Protein AF-A0A290ZBW9-F1 (afdb_monomer)

Foldseek 3Di:
DDDPPQCADPVRHRPPVFAADLLRHGDDPPDHHDDADDALDDDDPLVLQVVLLVSLQVVNLVNNLRSLVSCLVVDDPVCNLLSQLSSLQSVLLSCLQVVNPVSSLVSLVSSLVSLVVCCVPPPPQFNSVVSNVLSVVSLSNVNYPDDPPPDDDDDDDDDDDDDDDDDDDPPPPPPDDTHRRRGHD

Mean predicted aligned error: 12.67 Å

Solvent-accessible surface area (backbone atoms only — not comparable to full-atom values): 10970 Å² total; per-residue (Å²): 140,80,78,83,75,71,50,49,46,100,86,68,48,72,48,78,77,63,28,19,45,55,66,66,49,78,46,61,89,91,50,89,42,53,84,75,74,79,79,83,64,86,59,57,72,71,54,35,53,52,52,24,42,55,28,39,76,70,66,17,27,37,54,19,15,53,42,28,45,39,44,27,76,71,42,57,80,94,46,28,48,43,31,47,11,54,20,28,37,27,42,10,43,33,28,11,48,69,65,36,50,72,62,10,51,57,30,24,58,50,10,34,65,42,28,53,87,35,51,92,68,40,70,92,62,38,27,44,61,62,42,36,53,45,49,73,69,45,31,40,67,74,54,22,94,79,67,82,76,91,78,84,85,88,82,89,83,92,84,86,84,90,84,91,83,90,75,92,70,82,77,76,75,75,88,72,92,66,47,85,79,55,64,52,123

Structure (mmCIF, N/CA/C/O backbone):
data_AF-A0A290ZBW9-F1
#
_entry.id   AF-A0A290ZBW9-F1
#
loop_
_atom_site.group_PDB
_atom_site.id
_atom_site.type_symbol
_atom_site.label_atom_id
_atom_site.label_alt_id
_atom_site.label_comp_id
_atom_site.label_asym_id
_atom_site.label_entity_id
_atom_site.label_seq_id
_atom_site.pdbx_PDB_ins_code
_atom_site.Cartn_x
_atom_site.Cartn_y
_atom_site.Cartn_z
_atom_site.occupancy
_atom_site.B_iso_or_equiv
_atom_site.auth_seq_id
_atom_site.auth_comp_id
_atom_site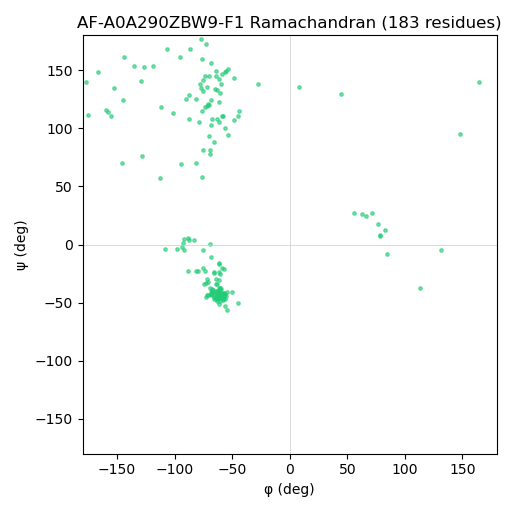.auth_asym_id
_atom_site.auth_atom_id
_atom_site.pdbx_PDB_model_num
ATOM 1 N N . MET A 1 1 ? -9.562 21.564 33.285 1.00 47.06 1 MET A N 1
ATOM 2 C CA . MET A 1 1 ? -8.444 21.563 32.326 1.00 47.06 1 MET A CA 1
ATOM 3 C C . MET A 1 1 ? -7.261 21.015 33.093 1.00 47.06 1 MET A C 1
ATOM 5 O O . MET A 1 1 ? -6.733 21.747 33.907 1.00 47.06 1 MET A O 1
ATOM 9 N N . GLU A 1 2 ? -6.918 19.739 32.927 1.00 37.41 2 GLU A N 1
ATOM 10 C CA . GLU A 1 2 ? -5.626 19.225 33.392 1.00 37.41 2 GLU A CA 1
ATOM 11 C C . GLU A 1 2 ? -5.221 18.028 32.538 1.00 37.41 2 GLU A C 1
ATOM 13 O O . GLU A 1 2 ? -6.060 17.243 32.097 1.00 37.41 2 GLU A O 1
ATOM 18 N N . ALA A 1 3 ? -3.957 18.054 32.139 1.00 39.44 3 ALA A N 1
ATOM 19 C CA . ALA A 1 3 ? -3.473 17.519 30.886 1.00 39.44 3 ALA A CA 1
ATOM 20 C C . ALA A 1 3 ? -3.475 15.988 30.863 1.00 39.44 3 ALA A C 1
ATOM 22 O O . ALA A 1 3 ? -2.990 15.344 31.786 1.00 39.44 3 ALA A O 1
ATOM 23 N N . SER A 1 4 ? -3.958 15.430 29.748 1.00 45.75 4 SER A N 1
ATOM 24 C CA . SER A 1 4 ? -3.587 14.096 29.278 1.00 45.75 4 SER A CA 1
ATOM 25 C C . SER A 1 4 ? -2.066 14.053 29.199 1.00 45.75 4 SER A C 1
ATOM 27 O O . SER A 1 4 ? -1.485 14.495 28.202 1.00 45.75 4 SER A O 1
ATOM 29 N N . ASP A 1 5 ? -1.437 13.577 30.269 1.00 41.94 5 ASP A N 1
ATOM 30 C CA . ASP A 1 5 ? -0.013 13.322 30.306 1.00 41.94 5 ASP A CA 1
ATOM 31 C C . ASP A 1 5 ? 0.268 12.308 29.203 1.00 41.94 5 ASP A C 1
ATOM 33 O O . ASP A 1 5 ? -0.282 11.205 29.162 1.00 41.94 5 ASP A O 1
ATOM 37 N N . ARG A 1 6 ? 0.957 12.790 28.173 1.00 52.06 6 ARG A N 1
ATOM 38 C CA . ARG A 1 6 ? 1.202 12.033 26.955 1.00 52.06 6 ARG A CA 1
ATOM 39 C C . ARG A 1 6 ? 2.117 10.903 27.379 1.00 52.06 6 ARG A C 1
ATOM 41 O O . ARG A 1 6 ? 3.272 11.177 27.673 1.00 52.06 6 ARG A O 1
ATOM 48 N N . ASP A 1 7 ? 1.571 9.692 27.423 1.00 52.50 7 ASP A N 1
ATOM 49 C CA . ASP A 1 7 ? 2.301 8.458 27.691 1.00 52.50 7 ASP A CA 1
ATOM 50 C C . ASP A 1 7 ? 3.586 8.486 26.860 1.00 52.50 7 ASP A C 1
ATOM 52 O O . ASP A 1 7 ? 3.542 8.559 25.630 1.00 52.50 7 ASP A O 1
ATOM 56 N N . ARG A 1 8 ? 4.723 8.618 27.537 1.00 54.75 8 ARG A N 1
ATOM 57 C CA . ARG A 1 8 ? 6.039 8.853 26.947 1.00 54.75 8 ARG A CA 1
ATOM 58 C C . ARG A 1 8 ? 7.005 7.831 27.526 1.00 54.75 8 ARG A C 1
ATOM 60 O O . ARG A 1 8 ? 6.919 7.491 28.703 1.00 54.75 8 ARG A O 1
ATOM 67 N N . ASP A 1 9 ? 7.898 7.307 26.699 1.00 55.09 9 ASP A N 1
ATOM 68 C CA . ASP A 1 9 ? 8.992 6.462 27.167 1.00 55.09 9 ASP A CA 1
ATOM 69 C C . ASP A 1 9 ? 10.063 7.307 27.898 1.00 55.09 9 ASP A C 1
ATOM 71 O O . ASP A 1 9 ? 9.974 8.541 27.911 1.00 55.09 9 ASP A O 1
ATOM 75 N N . PRO A 1 10 ? 11.068 6.674 28.536 1.00 44.09 10 PRO A N 1
ATOM 76 C CA . PRO A 1 10 ? 12.151 7.388 29.219 1.00 44.09 10 PRO A CA 1
ATOM 77 C C . PRO A 1 10 ? 12.924 8.352 28.305 1.00 44.09 10 PRO A C 1
ATOM 79 O O . PRO A 1 10 ? 13.534 9.297 28.795 1.00 44.09 10 PRO A O 1
ATOM 82 N N . ASP A 1 11 ? 12.851 8.140 26.988 1.00 52.94 11 ASP A N 1
ATOM 83 C CA . ASP A 1 11 ? 13.466 8.962 25.946 1.00 52.94 11 ASP A CA 1
ATOM 84 C C . ASP A 1 11 ? 12.531 10.079 25.424 1.00 52.94 11 ASP A C 1
ATOM 86 O O . ASP A 1 11 ? 12.873 10.808 24.489 1.00 52.94 11 ASP A O 1
ATOM 90 N N . GLY A 1 12 ? 11.340 10.248 26.014 1.00 43.25 12 GLY A N 1
ATOM 91 C CA . GLY A 1 12 ? 10.381 11.309 25.690 1.00 43.25 12 GLY A CA 1
ATOM 92 C C . GLY A 1 12 ? 9.550 11.080 24.421 1.00 43.25 12 GLY A C 1
ATOM 93 O O . GLY A 1 12 ? 8.802 11.974 24.004 1.00 43.25 12 GLY A O 1
ATOM 94 N N . ARG A 1 13 ? 9.635 9.899 23.806 1.00 45.53 13 ARG A N 1
ATOM 95 C CA . ARG A 1 13 ? 8.819 9.478 22.662 1.00 45.53 13 ARG A CA 1
ATOM 96 C C . ARG A 1 13 ? 7.438 9.091 23.149 1.00 45.53 13 ARG A C 1
ATOM 98 O O . ARG A 1 13 ? 7.307 8.359 24.120 1.00 45.53 13 ARG A O 1
ATOM 105 N N . ALA A 1 14 ? 6.396 9.551 22.460 1.00 47.62 14 ALA A N 1
ATOM 106 C CA . ALA A 1 14 ? 5.033 9.149 22.779 1.00 47.62 14 ALA A CA 1
ATOM 107 C C . ALA A 1 14 ? 4.905 7.618 22.675 1.00 47.62 14 ALA A C 1
ATOM 109 O O . ALA A 1 14 ? 4.949 7.061 21.577 1.00 47.62 14 ALA A O 1
ATOM 110 N N . ARG A 1 15 ? 4.729 6.940 23.810 1.00 52.03 15 ARG A N 1
ATOM 111 C CA . ARG A 1 15 ? 4.278 5.557 23.858 1.00 52.03 15 ARG A CA 1
ATOM 112 C C . ARG A 1 15 ? 2.846 5.564 23.383 1.00 52.03 15 ARG A C 1
ATOM 114 O O . ARG A 1 15 ? 1.914 5.954 24.077 1.00 52.03 15 ARG A O 1
ATOM 121 N N . ASN A 1 16 ? 2.665 5.154 22.143 1.00 53.94 16 ASN A N 1
ATOM 122 C CA . ASN A 1 16 ? 1.348 4.968 21.576 1.00 53.94 16 ASN A CA 1
ATOM 123 C C . ASN A 1 16 ? 0.748 3.654 22.114 1.00 53.94 16 ASN A C 1
ATOM 125 O O . ASN A 1 16 ? 0.449 2.751 21.342 1.00 53.94 16 ASN A O 1
ATOM 129 N N . ALA A 1 17 ? 0.629 3.525 23.443 1.00 60.00 17 ALA A N 1
ATOM 130 C CA . ALA A 1 17 ? 0.171 2.316 24.133 1.00 60.00 17 ALA A CA 1
ATOM 131 C C . ALA A 1 17 ? -1.349 2.111 24.033 1.00 60.00 17 ALA A C 1
ATOM 133 O O . ALA A 1 17 ? -1.885 1.105 24.497 1.00 60.00 17 ALA A O 1
ATOM 134 N N . ARG A 1 18 ? -2.069 3.071 23.438 1.00 70.44 18 ARG A N 1
ATOM 135 C CA . ARG A 1 18 ? -3.510 2.958 23.235 1.00 70.44 18 ARG A CA 1
ATOM 136 C C . ARG A 1 18 ? -3.788 1.860 22.193 1.00 70.44 18 ARG A C 1
ATOM 138 O O . ARG A 1 18 ? -3.281 1.985 21.074 1.00 70.44 18 ARG A O 1
ATOM 145 N N . PRO A 1 19 ? -4.605 0.839 22.517 1.00 80.00 19 PRO A N 1
ATOM 146 C CA . PRO A 1 19 ? -4.935 -0.239 21.589 1.00 80.00 19 PRO A CA 1
ATOM 147 C C . PRO A 1 19 ? -5.531 0.320 20.294 1.00 80.00 19 PRO A C 1
ATOM 149 O O . PRO A 1 19 ? -6.190 1.363 20.316 1.00 80.00 19 PRO A O 1
ATOM 152 N N . ARG A 1 20 ? -5.306 -0.349 19.160 1.00 84.81 20 ARG A N 1
ATOM 153 C CA . ARG A 1 20 ? -5.810 0.075 17.844 1.00 84.81 20 ARG A CA 1
ATOM 154 C C . ARG A 1 20 ? -6.573 -1.043 17.157 1.00 84.81 20 ARG A C 1
ATOM 156 O O . ARG A 1 20 ? -6.311 -2.210 17.414 1.00 84.81 20 ARG A O 1
ATOM 163 N N . ASP A 1 21 ? -7.515 -0.693 16.291 1.00 83.44 21 ASP A N 1
ATOM 164 C CA . ASP A 1 21 ? -8.172 -1.676 15.425 1.00 83.44 21 ASP A CA 1
ATOM 165 C C . ASP A 1 21 ? -7.277 -2.086 14.237 1.00 83.44 21 ASP A C 1
ATOM 167 O O . ASP A 1 21 ? -6.187 -1.546 14.041 1.00 83.44 21 ASP A O 1
ATOM 171 N N . GLY A 1 22 ? -7.745 -3.025 13.406 1.00 78.56 22 GLY A N 1
ATOM 172 C CA . GLY A 1 22 ? -7.015 -3.491 12.215 1.00 78.56 22 GLY A CA 1
ATOM 173 C C . GLY A 1 22 ? -6.745 -2.405 11.164 1.00 78.56 22 GLY A C 1
ATOM 174 O O . GLY A 1 22 ? -5.857 -2.564 10.323 1.00 78.56 22 GLY A O 1
ATOM 175 N N . LEU A 1 23 ? -7.467 -1.283 11.244 1.00 82.19 23 LEU A N 1
ATOM 176 C CA . LEU A 1 23 ? -7.258 -0.106 10.412 1.00 82.19 23 LEU A CA 1
ATOM 177 C C . LEU A 1 23 ? -6.336 0.909 11.071 1.00 82.19 23 LEU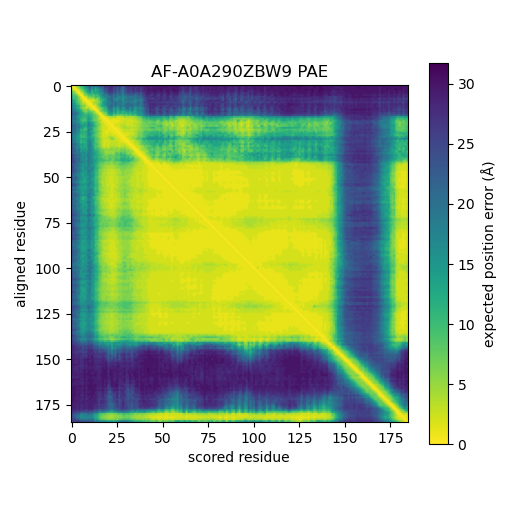 A C 1
ATOM 179 O O . LEU A 1 23 ? -6.096 1.928 10.445 1.00 82.19 23 LEU A O 1
ATOM 183 N N . GLY A 1 24 ? -5.847 0.701 12.295 1.00 79.31 24 GLY A N 1
ATOM 184 C CA . GLY A 1 24 ? -4.973 1.619 13.022 1.00 79.31 24 GLY A CA 1
ATOM 185 C C . GLY A 1 24 ? -5.697 2.759 13.754 1.00 79.31 24 GLY A C 1
ATOM 186 O O . GLY A 1 24 ? -5.036 3.708 14.185 1.00 79.31 24 GLY A O 1
ATOM 187 N N . ARG A 1 25 ? -7.029 2.727 13.903 1.00 83.06 25 ARG A N 1
ATOM 188 C CA . ARG A 1 25 ? -7.780 3.725 14.691 1.00 83.06 25 ARG A CA 1
ATOM 189 C C . ARG A 1 25 ? -7.639 3.432 16.191 1.00 83.06 25 ARG A C 1
ATOM 191 O O . ARG A 1 25 ? -7.720 2.267 16.568 1.00 83.06 25 ARG A O 1
ATOM 198 N N . PRO A 1 26 ? -7.450 4.444 17.060 1.00 81.62 26 PRO A N 1
ATOM 199 C CA . PRO A 1 26 ? -7.379 4.222 18.503 1.00 81.62 26 PRO A CA 1
ATOM 200 C C . PRO A 1 26 ? -8.695 3.671 19.070 1.00 81.62 26 PRO A C 1
ATOM 202 O O . PRO A 1 26 ? -9.760 4.232 18.819 1.00 81.62 26 PRO A O 1
ATOM 205 N N . LEU A 1 27 ? -8.610 2.633 19.894 1.00 78.50 27 LEU A N 1
ATOM 206 C CA . LEU A 1 27 ? -9.719 2.023 20.627 1.00 78.50 27 LEU A CA 1
ATOM 207 C C . LEU A 1 27 ? -9.826 2.583 22.054 1.00 78.50 27 LEU A C 1
ATOM 209 O O . LEU A 1 27 ? -8.875 3.191 22.550 1.00 78.50 27 LEU A O 1
ATOM 213 N N . PRO A 1 28 ? -10.966 2.436 22.748 1.00 81.94 28 PRO A N 1
ATOM 214 C CA . PRO A 1 28 ? -11.060 2.741 24.177 1.00 81.94 28 PRO A CA 1
ATOM 215 C C . PRO A 1 28 ? -9.996 2.001 25.005 1.00 81.94 28 PRO A C 1
ATOM 217 O O . PRO A 1 28 ? -9.558 0.911 24.640 1.00 81.94 28 PRO A O 1
ATOM 220 N N . TYR A 1 29 ? -9.579 2.587 26.129 1.00 72.81 29 TYR A N 1
ATOM 221 C CA . TYR A 1 29 ? -8.692 1.900 27.071 1.00 72.81 29 TYR A CA 1
ATOM 222 C C . TYR A 1 29 ? -9.358 0.614 27.587 1.00 72.81 29 TYR A C 1
ATOM 224 O O . TYR A 1 29 ? -10.558 0.606 27.851 1.00 72.81 29 TYR A O 1
ATOM 232 N N . GLY A 1 30 ? -8.589 -0.472 27.695 1.00 74.25 30 GLY A N 1
ATOM 233 C CA . GLY A 1 30 ? -9.094 -1.795 28.085 1.00 74.25 30 GLY A CA 1
ATOM 234 C C . GLY A 1 30 ? -9.688 -2.631 26.943 1.00 74.25 30 GLY A C 1
ATOM 235 O O . GLY A 1 30 ? -9.947 -3.814 27.144 1.00 74.25 30 GLY A O 1
ATOM 236 N N . ALA A 1 31 ? -9.865 -2.067 25.743 1.00 80.44 31 ALA A N 1
ATOM 237 C CA . ALA A 1 31 ? -10.204 -2.854 24.560 1.00 80.44 31 ALA A CA 1
ATOM 238 C C . ALA A 1 31 ? -8.988 -3.658 24.068 1.00 80.44 31 ALA A C 1
ATOM 240 O O . ALA A 1 31 ? -7.855 -3.175 24.111 1.00 80.44 31 ALA A O 1
ATOM 241 N N . VAL A 1 32 ? -9.225 -4.863 23.548 1.00 78.19 32 VAL A N 1
ATOM 242 C CA . VAL A 1 32 ? -8.181 -5.650 22.879 1.00 78.19 32 VAL A CA 1
ATOM 243 C C . VAL A 1 32 ? -7.956 -5.063 21.487 1.00 78.19 32 VAL A C 1
ATOM 245 O O . VAL A 1 32 ? -8.860 -5.056 20.654 1.00 78.19 32 VAL A O 1
ATOM 248 N N . GLY A 1 33 ? -6.763 -4.520 21.258 1.00 79.38 33 GLY A N 1
ATOM 249 C CA . GLY A 1 33 ? -6.338 -4.045 19.945 1.00 79.38 33 GLY A CA 1
ATOM 250 C C . GLY A 1 33 ? -5.718 -5.151 19.101 1.00 79.38 33 GLY A C 1
ATOM 251 O O . GLY A 1 33 ? -5.388 -6.226 19.596 1.00 79.38 33 GLY A O 1
ATOM 252 N N . VAL A 1 34 ? -5.529 -4.863 17.819 1.00 79.69 34 VAL A N 1
ATOM 253 C CA . VAL A 1 34 ? -4.677 -5.664 16.944 1.00 79.69 34 VAL A CA 1
ATOM 254 C C . VAL A 1 34 ? -3.222 -5.343 17.278 1.00 79.69 34 VAL A C 1
ATOM 256 O O . VAL A 1 34 ? -2.857 -4.171 17.411 1.00 79.69 34 VAL A O 1
ATOM 259 N N . GLU A 1 35 ? -2.408 -6.385 17.448 1.00 75.94 35 GLU A N 1
ATOM 260 C CA . GLU A 1 35 ? -0.969 -6.236 17.654 1.00 75.94 35 GLU A CA 1
ATOM 261 C C . GLU A 1 35 ? -0.343 -5.535 16.445 1.00 75.94 35 GLU A C 1
ATOM 263 O O . GLU A 1 35 ? -0.605 -5.904 15.297 1.00 75.94 35 GLU A O 1
ATOM 268 N N . ARG A 1 36 ? 0.459 -4.497 16.707 1.00 71.81 36 ARG A N 1
ATOM 269 C CA . ARG A 1 36 ? 1.181 -3.789 15.648 1.00 71.81 36 ARG A CA 1
ATOM 270 C C . ARG A 1 36 ? 2.182 -4.732 14.997 1.00 71.81 36 ARG A C 1
ATOM 272 O O . ARG A 1 36 ? 2.817 -5.529 15.682 1.00 71.81 36 ARG A O 1
ATOM 279 N N . GLN A 1 37 ? 2.375 -4.579 13.691 1.00 74.75 37 GLN A N 1
ATOM 280 C CA . GLN A 1 37 ? 3.491 -5.245 13.034 1.00 74.75 37 GLN A CA 1
ATOM 281 C C . GLN A 1 37 ? 4.812 -4.735 13.632 1.00 74.75 37 GLN A C 1
ATOM 283 O O . GLN A 1 37 ? 4.913 -3.547 13.961 1.00 74.75 37 GLN A O 1
ATOM 288 N N . PRO A 1 38 ? 5.823 -5.604 13.796 1.00 72.75 38 PRO A N 1
ATOM 289 C CA . PRO A 1 38 ? 7.145 -5.164 14.205 1.00 72.75 38 PRO A CA 1
ATOM 290 C C . PRO A 1 38 ? 7.707 -4.209 13.144 1.00 72.75 38 PRO A C 1
ATOM 292 O O . PRO A 1 38 ? 7.808 -4.561 11.968 1.00 72.75 38 PRO A O 1
ATOM 295 N N . GLU A 1 39 ? 8.046 -2.993 13.572 1.00 70.06 39 GLU A N 1
ATOM 296 C CA . GLU A 1 39 ? 8.588 -1.935 12.714 1.00 70.06 39 GLU A CA 1
ATOM 297 C C . GLU A 1 39 ? 10.057 -2.212 12.364 1.00 70.06 39 GLU A C 1
ATOM 299 O O . GLU A 1 39 ? 10.834 -2.652 13.215 1.00 70.06 39 GLU A O 1
ATOM 304 N N . GLY A 1 40 ? 10.464 -1.910 11.128 1.00 73.62 40 GLY A N 1
ATOM 305 C CA . GLY A 1 40 ? 11.863 -1.992 10.700 1.00 73.62 40 GLY A CA 1
ATOM 306 C C . GLY A 1 40 ? 12.360 -3.414 10.437 1.00 73.62 40 GLY A C 1
ATOM 307 O O . GLY A 1 40 ? 13.570 -3.645 10.386 1.00 73.62 40 GLY A O 1
ATOM 308 N N . VAL A 1 41 ? 11.450 -4.375 10.264 1.00 79.62 41 VAL A N 1
ATOM 309 C CA . VAL A 1 41 ? 11.814 -5.746 9.895 1.00 79.62 41 VAL A CA 1
ATOM 310 C C . VAL A 1 41 ? 12.100 -5.799 8.400 1.00 79.62 41 VAL A C 1
ATOM 312 O O . VAL A 1 41 ? 11.190 -5.782 7.569 1.00 79.62 41 VAL A O 1
ATOM 315 N N . VAL A 1 42 ? 13.385 -5.899 8.067 1.00 82.69 42 VAL A N 1
ATOM 316 C CA . VAL A 1 42 ? 13.843 -6.091 6.690 1.00 82.69 42 VAL A CA 1
ATOM 317 C C . VAL A 1 42 ? 13.479 -7.503 6.237 1.00 82.69 42 VAL A C 1
ATOM 319 O O . VAL A 1 42 ? 13.925 -8.488 6.823 1.00 82.69 42 VAL A O 1
ATOM 322 N N . ARG A 1 43 ? 12.670 -7.587 5.180 1.00 91.62 43 ARG A N 1
ATOM 323 C CA . ARG A 1 43 ? 12.241 -8.832 4.533 1.00 91.62 43 ARG A CA 1
ATOM 324 C C . ARG A 1 43 ? 12.710 -8.852 3.085 1.00 91.62 43 ARG A C 1
ATOM 326 O O . ARG A 1 43 ? 12.884 -7.802 2.466 1.00 91.62 43 ARG A O 1
ATOM 333 N N . ALA A 1 44 ? 12.887 -10.047 2.530 1.00 95.25 44 ALA A N 1
ATOM 334 C CA . ALA A 1 44 ? 13.117 -10.188 1.095 1.00 95.25 44 ALA A CA 1
ATOM 335 C C . ALA A 1 44 ? 11.879 -9.713 0.299 1.00 95.25 44 ALA A C 1
ATOM 337 O O . ALA A 1 44 ? 10.759 -9.897 0.781 1.00 95.25 44 ALA A O 1
ATOM 338 N N . PRO A 1 45 ? 12.036 -9.175 -0.928 1.00 95.62 45 PRO A N 1
ATOM 339 C CA . PRO A 1 45 ? 10.927 -8.711 -1.770 1.00 95.62 45 PRO A CA 1
ATOM 340 C C . PRO A 1 45 ? 9.717 -9.653 -1.845 1.00 95.62 45 PRO A C 1
ATOM 342 O O . PRO A 1 45 ? 8.584 -9.245 -1.586 1.00 95.62 45 PRO A O 1
ATOM 345 N N . ASP A 1 46 ? 9.951 -10.935 -2.134 1.00 95.81 46 ASP A N 1
ATOM 346 C CA . ASP A 1 46 ? 8.897 -11.952 -2.194 1.00 95.81 46 AS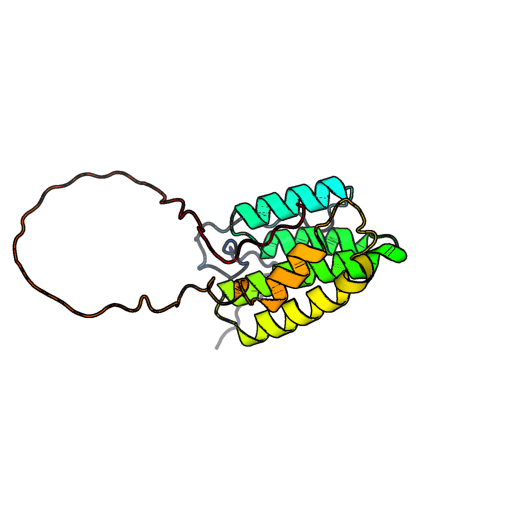P A CA 1
ATOM 347 C C . ASP A 1 46 ? 8.169 -12.154 -0.865 1.00 95.81 46 ASP A C 1
ATOM 349 O O . ASP A 1 46 ? 6.966 -12.404 -0.838 1.00 95.81 46 ASP A O 1
ATOM 353 N N . GLU A 1 47 ? 8.892 -12.077 0.248 1.00 96.62 47 GLU A N 1
ATOM 354 C CA . GLU A 1 47 ? 8.313 -12.224 1.577 1.00 96.62 47 GLU A CA 1
ATOM 355 C C . GLU A 1 47 ? 7.477 -10.999 1.950 1.00 96.62 47 GLU A C 1
ATOM 357 O O . GLU A 1 47 ? 6.349 -11.162 2.411 1.00 96.62 47 GLU A O 1
ATOM 362 N N . SER A 1 48 ? 7.974 -9.792 1.664 1.00 96.69 48 SER A N 1
ATOM 363 C CA . SER A 1 48 ? 7.236 -8.540 1.856 1.00 96.69 48 SER A CA 1
ATOM 364 C C . SER A 1 48 ? 5.911 -8.543 1.095 1.00 96.69 48 SER A C 1
ATOM 366 O O . SER A 1 48 ? 4.875 -8.206 1.664 1.00 96.69 48 SER A O 1
ATOM 368 N N . LEU A 1 49 ? 5.916 -8.968 -0.174 1.00 97.88 49 LEU A N 1
ATOM 369 C CA . LEU A 1 49 ? 4.703 -9.035 -0.996 1.00 97.88 49 LEU A CA 1
ATOM 370 C C . LEU A 1 49 ? 3.724 -10.100 -0.496 1.00 97.88 49 LEU A C 1
ATOM 372 O O . LEU A 1 49 ? 2.525 -9.831 -0.422 1.00 97.88 49 LEU A O 1
ATOM 376 N N . ARG A 1 50 ? 4.212 -11.289 -0.113 1.00 97.12 50 ARG A N 1
ATOM 377 C CA . ARG A 1 50 ? 3.361 -12.345 0.462 1.00 97.12 50 ARG A CA 1
ATOM 378 C C . ARG A 1 50 ? 2.716 -11.908 1.773 1.00 97.12 50 ARG A C 1
ATOM 380 O O . ARG A 1 50 ? 1.515 -12.103 1.947 1.00 97.12 50 ARG A O 1
ATOM 387 N N . GLU A 1 51 ? 3.487 -11.309 2.675 1.00 96.38 51 GLU A N 1
ATOM 388 C CA . GLU A 1 51 ? 2.971 -10.859 3.968 1.00 96.38 51 GLU A CA 1
ATOM 389 C C . GLU A 1 51 ? 1.992 -9.693 3.805 1.00 96.38 51 GLU A C 1
ATOM 391 O O . GLU A 1 51 ? 0.907 -9.710 4.388 1.00 96.38 51 GLU A O 1
ATOM 396 N N . ALA A 1 52 ? 2.311 -8.717 2.949 1.00 96.38 52 ALA A N 1
ATOM 397 C CA . ALA A 1 52 ? 1.388 -7.634 2.631 1.00 96.38 52 ALA A CA 1
ATOM 398 C C . ALA A 1 52 ? 0.075 -8.168 2.031 1.00 96.38 52 ALA A C 1
ATOM 400 O O . ALA A 1 52 ? -0.997 -7.733 2.448 1.00 96.38 52 ALA A O 1
ATOM 401 N N . GLN A 1 53 ? 0.130 -9.149 1.119 1.00 97.75 53 GLN A N 1
ATOM 402 C CA . GLN A 1 53 ? -1.076 -9.764 0.555 1.00 97.75 53 GLN A CA 1
ATOM 403 C C . GLN A 1 53 ? -1.905 -10.489 1.619 1.00 97.75 53 GLN A C 1
ATOM 405 O O . GLN A 1 53 ? -3.117 -10.291 1.673 1.00 97.75 53 GLN A O 1
ATOM 410 N N . ARG A 1 54 ? -1.269 -11.271 2.502 1.00 95.81 54 ARG A N 1
ATOM 411 C CA . ARG A 1 54 ? -1.958 -11.946 3.614 1.00 95.81 54 ARG A CA 1
ATOM 412 C C . ARG A 1 54 ? 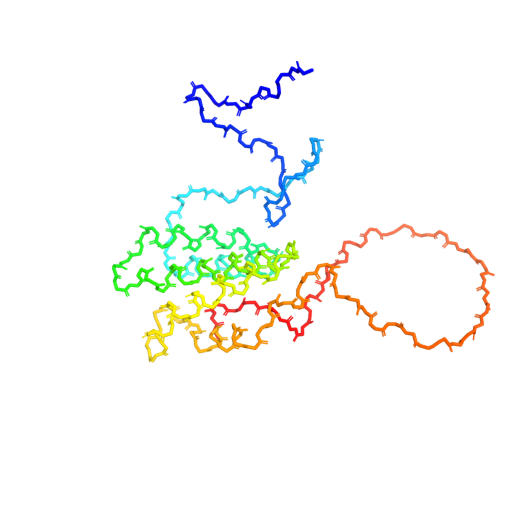-2.696 -10.941 4.502 1.00 95.81 54 ARG A C 1
ATOM 414 O O . ARG A 1 54 ? -3.844 -11.164 4.872 1.00 95.81 54 ARG A O 1
ATOM 421 N N . LEU A 1 55 ? -2.061 -9.812 4.816 1.00 93.62 55 LEU A N 1
ATOM 422 C CA . LEU A 1 55 ? -2.667 -8.747 5.619 1.00 93.62 55 LEU A CA 1
ATOM 423 C C . LEU A 1 55 ? -3.823 -8.052 4.892 1.00 93.62 55 LEU A C 1
ATOM 425 O O . LEU A 1 55 ? -4.836 -7.745 5.521 1.00 93.62 55 LEU A O 1
ATOM 429 N N . LEU A 1 56 ? -3.709 -7.831 3.581 1.00 94.00 56 LEU A N 1
ATOM 430 C CA . LEU A 1 56 ? -4.811 -7.317 2.762 1.00 94.00 56 LEU A CA 1
ATOM 431 C C . LEU A 1 56 ? -6.006 -8.281 2.766 1.00 94.00 56 LEU A C 1
ATOM 433 O O . LEU A 1 56 ? -7.136 -7.841 2.973 1.00 94.00 56 LEU A O 1
ATOM 437 N N . ASP A 1 57 ? -5.752 -9.583 2.636 1.00 92.75 57 ASP A N 1
ATOM 438 C CA . ASP A 1 57 ? -6.778 -10.634 2.666 1.00 92.75 57 ASP A CA 1
ATOM 439 C C . ASP A 1 57 ? -7.465 -10.761 4.039 1.00 92.75 57 ASP A C 1
ATOM 441 O O . ASP A 1 57 ? -8.611 -11.201 4.136 1.00 92.75 57 ASP A O 1
ATOM 445 N N . GLU A 1 58 ? -6.792 -10.340 5.111 1.00 91.12 58 GLU A N 1
ATOM 446 C CA . GLU A 1 58 ? -7.336 -10.252 6.472 1.00 91.12 58 GLU A CA 1
ATOM 447 C C . GLU A 1 58 ? -8.033 -8.915 6.777 1.00 91.12 58 GLU A C 1
ATOM 449 O O . GLU A 1 58 ? -8.442 -8.683 7.916 1.00 91.12 58 GLU A O 1
ATOM 454 N N . GLY A 1 59 ? -8.152 -8.010 5.800 1.00 90.00 59 GLY A N 1
ATOM 455 C CA . GLY A 1 59 ? -8.759 -6.694 6.009 1.00 90.00 59 GLY A CA 1
ATOM 456 C C . GLY A 1 59 ? -7.897 -5.745 6.850 1.00 90.00 59 GLY A C 1
ATOM 457 O O . GLY A 1 59 ? -8.421 -4.840 7.501 1.00 90.00 59 GLY A O 1
ATOM 458 N N . LYS A 1 60 ? -6.568 -5.924 6.837 1.00 91.69 60 LYS A N 1
ATOM 459 C CA . LYS A 1 60 ? -5.579 -5.116 7.576 1.00 91.69 60 LYS A CA 1
ATOM 460 C C . LYS A 1 60 ? -4.685 -4.282 6.639 1.00 91.69 60 LYS A C 1
ATOM 462 O O . LYS A 1 60 ? -3.457 -4.382 6.709 1.00 91.69 60 LYS A O 1
ATOM 467 N N . PRO A 1 61 ? -5.241 -3.407 5.782 1.00 93.50 61 PRO A N 1
ATOM 468 C CA . PRO A 1 61 ? -4.446 -2.650 4.816 1.00 93.50 61 PRO A CA 1
ATOM 469 C C . PRO A 1 61 ? -3.472 -1.652 5.453 1.00 93.50 61 PRO A C 1
ATOM 471 O O . PRO A 1 61 ? -2.461 -1.327 4.838 1.00 93.50 61 PRO A O 1
ATOM 474 N N . PHE A 1 62 ? -3.720 -1.196 6.686 1.00 92.19 62 PHE A N 1
ATOM 475 C CA . PHE A 1 62 ? -2.762 -0.346 7.400 1.00 92.19 62 PHE A CA 1
ATOM 476 C C . PHE A 1 62 ? -1.484 -1.117 7.755 1.00 92.19 62 PHE A C 1
ATOM 478 O O . PHE A 1 62 ? -0.385 -0.622 7.550 1.00 92.19 62 PHE A O 1
ATOM 485 N N . HIS A 1 63 ? -1.628 -2.363 8.206 1.00 92.88 63 HIS A N 1
ATOM 486 C CA . HIS A 1 63 ? -0.492 -3.232 8.507 1.00 92.88 63 HIS A CA 1
ATOM 487 C C . HIS A 1 63 ? 0.237 -3.651 7.220 1.00 92.88 63 HIS A C 1
ATOM 489 O O . HIS A 1 63 ? 1.462 -3.704 7.189 1.00 92.88 63 HIS A O 1
ATOM 495 N N . ALA A 1 64 ? -0.502 -3.896 6.130 1.00 95.31 64 ALA A N 1
ATOM 496 C CA . ALA A 1 64 ? 0.103 -4.135 4.819 1.00 95.31 64 ALA A CA 1
ATOM 497 C C . ALA A 1 64 ? 0.917 -2.921 4.337 1.00 95.31 64 ALA A C 1
ATOM 499 O O . ALA A 1 64 ? 2.006 -3.086 3.793 1.00 95.31 64 ALA A O 1
ATOM 500 N N . HIS A 1 65 ? 0.416 -1.702 4.569 1.00 95.88 65 HIS A N 1
ATOM 501 C CA . HIS A 1 65 ? 1.153 -0.470 4.297 1.00 95.88 65 HIS A CA 1
ATOM 502 C C . HIS A 1 65 ? 2.475 -0.406 5.072 1.00 95.88 65 HIS A C 1
ATOM 504 O O . HIS A 1 65 ? 3.488 -0.108 4.450 1.00 95.88 65 HIS A O 1
ATOM 510 N N . GLU A 1 66 ? 2.489 -0.735 6.369 1.00 94.38 66 GLU A N 1
ATOM 511 C CA . GLU A 1 66 ? 3.725 -0.756 7.174 1.00 94.38 66 GLU A CA 1
ATOM 512 C C . GLU A 1 66 ? 4.771 -1.720 6.572 1.00 94.38 66 GLU A C 1
ATOM 514 O O . GLU A 1 66 ? 5.924 -1.338 6.374 1.00 94.38 66 GLU A O 1
ATOM 519 N N . VAL A 1 67 ? 4.363 -2.932 6.170 1.00 96.00 67 VAL A N 1
ATOM 520 C CA . VAL A 1 67 ? 5.261 -3.914 5.522 1.00 96.00 67 VAL A CA 1
ATOM 521 C C . VAL A 1 67 ? 5.831 -3.389 4.198 1.00 96.00 67 VAL A C 1
ATOM 523 O O . VAL A 1 67 ? 7.024 -3.531 3.928 1.00 96.00 67 VAL A O 1
ATOM 526 N N . LEU A 1 68 ? 4.991 -2.770 3.364 1.00 97.38 68 LEU A N 1
ATOM 527 C CA . LEU A 1 68 ? 5.404 -2.215 2.070 1.00 97.38 68 LEU A CA 1
ATOM 528 C C . LEU A 1 68 ? 6.284 -0.965 2.230 1.00 97.38 68 LEU A C 1
ATOM 530 O O . LEU A 1 68 ? 7.178 -0.732 1.416 1.00 97.38 68 LEU A O 1
ATOM 534 N N . GLU A 1 69 ? 6.059 -0.169 3.275 1.00 96.38 69 GLU A N 1
ATOM 535 C CA . GLU A 1 69 ? 6.887 0.988 3.607 1.00 96.38 69 GLU A CA 1
ATOM 536 C C . GLU A 1 69 ? 8.285 0.563 4.075 1.00 96.38 69 GLU A C 1
ATOM 538 O O . GLU A 1 69 ? 9.282 1.165 3.672 1.00 96.38 69 GLU A O 1
ATOM 543 N N . ASP A 1 70 ? 8.385 -0.493 4.882 1.00 95.06 70 ASP A N 1
ATOM 544 C CA . ASP A 1 70 ? 9.680 -1.044 5.286 1.00 95.06 70 ASP A CA 1
ATOM 545 C C . ASP A 1 70 ? 10.447 -1.602 4.081 1.00 95.06 70 ASP A C 1
ATOM 547 O O . ASP A 1 70 ? 11.630 -1.293 3.910 1.00 95.06 70 ASP A O 1
ATOM 551 N N . ALA A 1 71 ? 9.761 -2.309 3.175 1.00 95.94 71 ALA A N 1
ATOM 552 C CA . ALA A 1 71 ? 10.353 -2.748 1.914 1.00 95.94 71 ALA A CA 1
ATOM 553 C C . ALA A 1 71 ? 10.858 -1.558 1.075 1.00 95.94 71 ALA A C 1
ATOM 555 O O . ALA A 1 71 ? 11.990 -1.592 0.592 1.00 95.94 71 ALA A O 1
ATOM 556 N N . TRP A 1 72 ? 10.080 -0.471 0.981 1.00 96.56 72 TRP A N 1
ATOM 557 C CA . TRP A 1 72 ? 10.480 0.769 0.305 1.00 96.56 72 TRP A CA 1
ATOM 558 C C . TRP A 1 72 ? 11.757 1.388 0.886 1.00 96.56 72 TRP A C 1
ATOM 560 O O . TRP A 1 72 ? 12.618 1.837 0.126 1.00 96.56 72 TRP A O 1
ATOM 570 N N . LYS A 1 73 ? 11.910 1.404 2.216 1.00 93.38 73 LYS A N 1
ATOM 571 C CA . LYS A 1 73 ? 13.106 1.950 2.886 1.00 93.38 73 LYS A CA 1
ATOM 572 C C . LYS A 1 73 ? 14.373 1.155 2.559 1.00 93.38 73 LYS A C 1
ATOM 574 O O . LYS A 1 73 ? 15.453 1.739 2.546 1.00 93.38 73 LYS A O 1
ATOM 579 N N . SER A 1 74 ? 14.236 -0.141 2.284 1.00 91.75 74 SER A N 1
ATOM 580 C CA . SER A 1 74 ? 15.340 -1.041 1.919 1.00 91.75 74 SER A CA 1
ATOM 581 C C . SER A 1 74 ? 15.505 -1.288 0.413 1.00 91.75 74 SER A C 1
ATOM 583 O O . SER A 1 74 ? 16.433 -1.989 0.014 1.00 91.75 74 SER A O 1
ATOM 585 N N . ALA A 1 75 ? 14.611 -0.757 -0.424 1.00 94.00 75 ALA A N 1
ATOM 586 C CA . ALA A 1 75 ? 14.565 -1.081 -1.845 1.00 94.00 75 ALA A CA 1
ATOM 587 C C . ALA A 1 75 ? 15.764 -0.508 -2.627 1.00 94.00 75 ALA A C 1
ATOM 589 O O . ALA A 1 75 ? 16.189 0.623 -2.360 1.00 94.00 75 ALA A O 1
ATOM 590 N N . PRO A 1 76 ? 16.263 -1.227 -3.654 1.00 95.50 76 PRO A N 1
ATOM 591 C CA . PRO A 1 76 ? 17.167 -0.652 -4.645 1.00 95.50 76 PRO A CA 1
ATOM 592 C C . PRO A 1 76 ? 16.549 0.584 -5.307 1.00 95.50 76 PRO A C 1
ATOM 594 O O . PRO A 1 76 ? 15.334 0.657 -5.496 1.00 95.50 76 PRO A O 1
ATOM 597 N N . GLU A 1 77 ? 17.383 1.539 -5.723 1.00 96.00 77 GLU A N 1
ATOM 598 C CA . GLU A 1 77 ? 16.922 2.811 -6.300 1.00 96.00 77 GLU A CA 1
ATOM 599 C C . GLU A 1 77 ? 15.965 2.618 -7.486 1.00 96.00 77 GLU A C 1
ATOM 601 O O . GLU A 1 77 ? 14.925 3.272 -7.545 1.00 96.00 77 GLU A O 1
ATOM 606 N N . ALA A 1 78 ? 16.260 1.653 -8.363 1.00 96.44 78 ALA A N 1
ATOM 607 C CA . ALA A 1 78 ? 15.442 1.336 -9.532 1.00 96.44 78 ALA A CA 1
ATOM 608 C C . ALA A 1 78 ? 14.009 0.893 -9.188 1.00 96.44 78 ALA A C 1
ATOM 610 O O . ALA A 1 78 ? 13.104 1.070 -9.996 1.00 96.44 78 ALA A O 1
ATOM 611 N N . GLU A 1 79 ? 13.775 0.345 -7.995 1.00 97.00 79 GLU A N 1
ATOM 612 C CA . GLU A 1 79 ? 12.4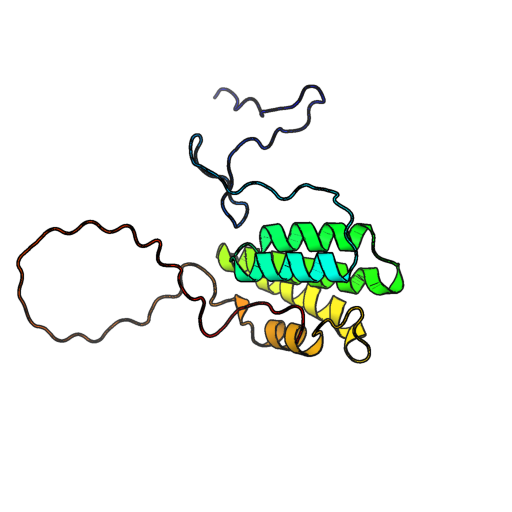74 -0.184 -7.560 1.00 97.00 79 GLU A CA 1
ATOM 613 C C . GLU A 1 79 ? 11.804 0.703 -6.509 1.00 97.00 79 GLU A C 1
ATOM 615 O O . GLU A 1 79 ? 10.689 0.432 -6.064 1.00 97.00 79 GLU A O 1
ATOM 620 N N . ARG A 1 80 ? 12.479 1.763 -6.062 1.00 97.31 80 ARG A N 1
ATOM 621 C CA . ARG A 1 80 ? 12.043 2.544 -4.907 1.00 97.31 80 ARG A CA 1
ATOM 622 C C . ARG A 1 80 ? 10.656 3.156 -5.109 1.00 97.31 80 ARG A C 1
ATOM 624 O O . ARG A 1 80 ? 9.853 3.173 -4.177 1.00 97.31 80 ARG A O 1
ATOM 631 N N . GLU A 1 81 ? 10.351 3.623 -6.315 1.00 98.31 81 GLU A N 1
ATOM 632 C CA . GLU A 1 81 ? 9.026 4.168 -6.620 1.00 98.31 81 GLU A CA 1
ATOM 633 C C . GLU A 1 81 ? 7.956 3.070 -6.727 1.00 98.31 81 GLU A C 1
ATOM 635 O O . GLU A 1 81 ? 6.854 3.285 -6.232 1.00 98.31 81 GLU A O 1
ATOM 640 N N . LEU A 1 82 ? 8.282 1.859 -7.204 1.00 98.56 82 LEU A N 1
ATOM 641 C CA . LEU A 1 82 ? 7.357 0.716 -7.152 1.00 98.56 82 LEU A CA 1
ATOM 642 C C . LEU A 1 82 ? 6.869 0.473 -5.717 1.00 98.56 82 LEU A C 1
ATOM 644 O O . LEU A 1 82 ? 5.668 0.509 -5.447 1.00 98.56 82 LEU A O 1
ATOM 648 N N . TRP A 1 83 ? 7.796 0.279 -4.776 1.00 98.56 83 TRP A N 1
ATOM 649 C CA . TRP A 1 83 ? 7.458 -0.015 -3.378 1.00 98.56 83 TRP A CA 1
ATOM 650 C C . TRP A 1 83 ? 6.692 1.123 -2.706 1.00 98.56 83 TRP A C 1
ATOM 652 O O . TRP A 1 83 ? 5.712 0.889 -1.993 1.00 98.56 83 TRP A O 1
ATOM 662 N N . ARG A 1 84 ? 7.087 2.370 -2.981 1.00 98.56 84 ARG A N 1
ATOM 663 C CA . ARG A 1 84 ? 6.366 3.556 -2.511 1.00 98.56 84 ARG A CA 1
ATOM 664 C C . ARG A 1 84 ? 4.935 3.595 -3.044 1.00 98.56 84 ARG A C 1
ATOM 666 O O . ARG A 1 84 ? 4.015 3.919 -2.290 1.00 98.56 84 ARG A O 1
ATOM 673 N N . GLY A 1 85 ? 4.744 3.274 -4.320 1.00 98.69 85 GLY A N 1
ATOM 674 C CA . GLY A 1 85 ? 3.438 3.203 -4.957 1.00 98.69 85 GLY A CA 1
ATOM 675 C C . GLY A 1 85 ? 2.549 2.139 -4.316 1.00 98.69 85 GLY A C 1
ATOM 676 O O . GLY A 1 85 ? 1.426 2.445 -3.920 1.00 98.69 85 GLY A O 1
ATOM 677 N N . LEU A 1 86 ? 3.070 0.928 -4.095 1.00 98.69 86 LEU A N 1
ATOM 678 C CA . LEU A 1 86 ? 2.341 -0.146 -3.405 1.00 98.69 86 LEU A CA 1
ATOM 679 C C . LEU A 1 86 ? 1.923 0.262 -1.983 1.00 98.69 86 LEU A C 1
ATOM 681 O O . LEU A 1 86 ? 0.765 0.081 -1.597 1.00 98.69 86 LEU A O 1
ATOM 685 N N . ALA A 1 87 ? 2.828 0.884 -1.221 1.00 98.38 87 ALA A N 1
ATOM 686 C CA . ALA A 1 87 ? 2.516 1.398 0.110 1.00 98.38 87 ALA A CA 1
ATOM 687 C C . ALA A 1 87 ? 1.401 2.462 0.068 1.00 98.38 87 ALA A C 1
ATOM 689 O O . ALA A 1 87 ? 0.540 2.483 0.952 1.00 98.38 87 ALA A O 1
ATOM 690 N N . GLN A 1 88 ? 1.377 3.319 -0.963 1.00 98.69 88 GLN A N 1
ATOM 691 C CA . GLN A 1 88 ? 0.320 4.315 -1.182 1.00 98.69 88 GLN A CA 1
ATOM 692 C C . GLN A 1 88 ? -1.036 3.684 -1.519 1.00 98.69 88 GLN A C 1
ATOM 694 O O . GLN A 1 88 ? -2.054 4.159 -1.015 1.00 98.69 88 GLN A O 1
ATOM 699 N N . LEU A 1 89 ? -1.066 2.612 -2.316 1.00 98.44 89 LEU A N 1
ATOM 700 C CA . LEU A 1 89 ? -2.302 1.883 -2.623 1.00 98.44 89 LEU A CA 1
ATOM 701 C C . LEU A 1 89 ? -2.916 1.277 -1.350 1.00 98.44 89 LEU A C 1
ATOM 703 O O . LEU A 1 89 ? -4.106 1.465 -1.089 1.00 98.44 89 LEU A O 1
ATOM 707 N N . ALA A 1 90 ? -2.100 0.637 -0.506 1.00 97.25 90 ALA A N 1
ATOM 708 C CA . ALA A 1 90 ? -2.554 0.036 0.750 1.00 97.25 90 ALA A CA 1
ATOM 709 C C . ALA A 1 90 ? -3.092 1.080 1.755 1.00 97.25 90 ALA A C 1
ATOM 711 O O . ALA A 1 90 ? -4.182 0.924 2.318 1.00 97.25 90 ALA A O 1
ATOM 712 N N . VAL A 1 91 ? -2.391 2.201 1.958 1.00 96.62 91 VAL A N 1
ATOM 713 C CA . VAL A 1 91 ? -2.901 3.270 2.840 1.00 96.62 91 VAL A CA 1
ATOM 714 C C . VAL A 1 91 ? -4.081 4.023 2.212 1.00 96.62 91 VAL A C 1
ATOM 716 O O . VAL A 1 91 ? -4.988 4.447 2.927 1.00 96.62 91 VAL A O 1
ATOM 719 N N . GLY A 1 92 ? -4.147 4.117 0.882 1.00 96.50 92 GLY A N 1
ATOM 720 C CA . GLY A 1 92 ? -5.317 4.608 0.158 1.00 96.50 92 GLY A CA 1
ATOM 721 C C . GLY A 1 92 ? -6.567 3.773 0.447 1.00 96.50 92 GLY A C 1
ATOM 722 O O . GLY A 1 92 ? -7.602 4.328 0.822 1.00 96.50 92 GLY A O 1
ATOM 723 N N . LEU A 1 93 ? -6.450 2.441 0.402 1.00 95.62 93 LEU A N 1
ATOM 724 C CA . LEU A 1 93 ? -7.517 1.525 0.817 1.00 95.62 93 LEU A CA 1
ATOM 725 C C . LEU A 1 93 ? -7.882 1.715 2.298 1.00 95.62 93 LEU A C 1
ATOM 727 O O . LEU A 1 93 ? -9.059 1.806 2.636 1.00 95.62 93 LEU A O 1
ATOM 731 N N . THR A 1 94 ? -6.893 1.883 3.181 1.00 94.19 94 THR A N 1
ATOM 732 C CA . THR A 1 94 ? -7.141 2.194 4.603 1.00 94.19 94 THR A CA 1
ATOM 733 C C . THR A 1 94 ? -7.989 3.459 4.774 1.00 94.19 94 THR A C 1
ATOM 735 O O . THR A 1 94 ? -8.902 3.491 5.598 1.00 94.19 94 THR A O 1
ATOM 738 N N . HIS A 1 95 ? -7.717 4.513 4.001 1.00 93.62 95 HIS A N 1
ATOM 739 C CA . HIS A 1 95 ? -8.518 5.736 4.024 1.00 93.62 95 HIS A CA 1
ATOM 740 C C . HIS A 1 95 ? -9.956 5.491 3.560 1.00 93.62 95 HIS A C 1
ATOM 742 O O . HIS A 1 95 ? -10.877 6.031 4.173 1.00 93.62 95 HIS A O 1
ATOM 748 N N . ALA A 1 96 ? -10.154 4.663 2.534 1.00 92.81 96 ALA A N 1
ATOM 749 C CA . ALA A 1 96 ? -11.483 4.332 2.036 1.00 92.81 96 ALA A CA 1
ATOM 750 C C . ALA A 1 96 ? -12.307 3.577 3.090 1.00 92.81 96 ALA A C 1
ATOM 752 O O . ALA A 1 96 ? -13.414 3.998 3.415 1.00 92.81 96 ALA A O 1
ATOM 753 N N . LEU A 1 97 ? -11.713 2.559 3.725 1.00 90.69 97 LEU A N 1
ATOM 754 C CA . LEU A 1 97 ? -12.335 1.792 4.815 1.00 90.69 97 LEU A CA 1
ATOM 755 C C . LEU A 1 97 ? -12.667 2.651 6.047 1.00 90.69 97 LEU A C 1
ATOM 757 O O . LEU A 1 97 ? -13.552 2.322 6.833 1.00 90.69 97 LEU A O 1
ATOM 761 N N . ARG A 1 98 ? -11.969 3.777 6.230 1.00 89.44 98 ARG A N 1
ATOM 762 C CA . ARG A 1 98 ? -12.240 4.762 7.289 1.00 89.44 98 ARG A CA 1
ATOM 763 C C . ARG A 1 98 ? -13.268 5.833 6.879 1.00 89.44 98 ARG A C 1
ATOM 765 O O . ARG A 1 98 ? -13.452 6.787 7.630 1.00 89.44 98 ARG A O 1
ATOM 772 N N . GLY A 1 99 ? -13.889 5.725 5.702 1.00 89.88 99 GLY A N 1
ATOM 773 C CA . GLY A 1 99 ? -14.859 6.699 5.182 1.00 89.88 99 GLY A CA 1
ATOM 774 C C . GLY A 1 99 ? -14.234 7.973 4.597 1.00 89.88 99 GLY A C 1
ATOM 775 O O . GLY A 1 99 ? -14.938 8.919 4.252 1.00 89.88 99 GLY A O 1
ATOM 776 N N . ASN A 1 100 ? -12.907 8.031 4.448 1.00 91.44 100 ASN A N 1
ATOM 777 C CA . ASN A 1 100 ? -12.211 9.170 3.849 1.00 91.44 100 ASN A CA 1
ATOM 778 C C . ASN A 1 100 ? -11.977 8.944 2.346 1.00 91.44 100 ASN A C 1
ATOM 780 O O . ASN A 1 100 ? -10.840 8.778 1.897 1.00 91.44 100 ASN A O 1
ATOM 784 N N . GLY A 1 101 ? -13.057 8.969 1.559 1.00 93.88 101 GLY A N 1
ATOM 785 C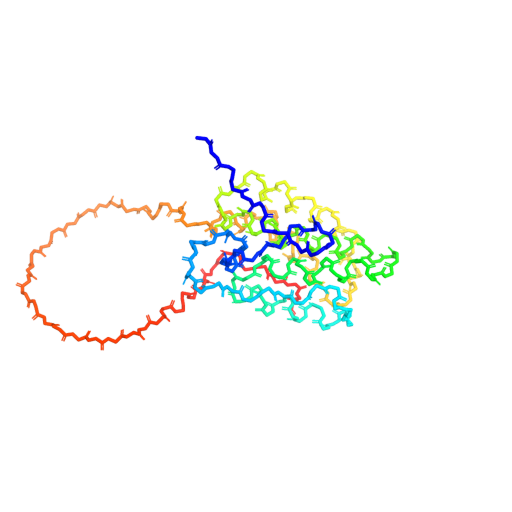 CA . GLY A 1 101 ? -13.002 8.730 0.111 1.00 93.88 101 GLY A CA 1
ATOM 786 C C . GLY A 1 101 ? -12.131 9.734 -0.657 1.00 93.88 101 GLY A C 1
ATOM 787 O O . GLY A 1 101 ? -11.386 9.348 -1.556 1.00 93.88 101 GLY A O 1
ATOM 788 N N . ARG A 1 102 ? -12.141 11.020 -0.267 1.00 94.38 102 ARG A N 1
ATOM 789 C CA . ARG A 1 102 ? -11.287 12.051 -0.894 1.00 94.38 102 ARG A CA 1
ATOM 790 C C . ARG A 1 102 ? -9.801 11.747 -0.685 1.00 94.38 102 ARG A C 1
ATOM 792 O O . ARG A 1 102 ? -9.022 11.805 -1.634 1.00 94.38 102 ARG A O 1
ATOM 799 N N . GLY A 1 103 ? -9.411 11.441 0.554 1.00 94.44 103 GLY A N 1
ATOM 800 C CA . GLY A 1 103 ? -8.035 11.074 0.885 1.00 94.44 103 GLY A CA 1
ATOM 801 C C . GLY A 1 103 ? -7.613 9.775 0.203 1.00 94.44 103 GLY A C 1
ATOM 802 O O . GLY A 1 103 ? -6.521 9.718 -0.356 1.00 94.44 103 GLY A O 1
ATOM 803 N N . ALA A 1 104 ? -8.504 8.778 0.181 1.00 95.88 104 ALA A N 1
ATOM 804 C CA . ALA A 1 104 ? -8.283 7.510 -0.504 1.00 95.88 104 ALA A CA 1
ATOM 805 C C . ALA A 1 104 ? -7.960 7.721 -1.984 1.00 95.88 104 ALA A C 1
ATOM 807 O O . ALA A 1 104 ? -6.905 7.294 -2.444 1.00 95.88 104 ALA A O 1
ATOM 808 N N . ARG A 1 105 ? -8.810 8.467 -2.700 1.00 96.88 105 ARG A N 1
ATOM 809 C CA . ARG A 1 105 ? -8.614 8.764 -4.121 1.00 96.88 105 ARG A CA 1
ATOM 810 C C . ARG A 1 105 ? -7.272 9.435 -4.397 1.00 96.88 105 ARG A C 1
ATOM 812 O O . ARG A 1 105 ? -6.538 8.992 -5.272 1.00 96.88 105 ARG A O 1
ATOM 819 N N . SER A 1 106 ? -6.910 10.448 -3.608 1.00 97.94 106 SER A N 1
ATOM 820 C CA . SER A 1 106 ? -5.633 11.152 -3.786 1.00 97.94 106 SER A CA 1
ATOM 821 C C . SER A 1 106 ? -4.417 10.230 -3.626 1.00 97.94 106 SER A C 1
ATOM 823 O O . SER A 1 106 ? -3.446 10.354 -4.376 1.00 97.94 106 SER A O 1
ATOM 825 N N . LEU A 1 107 ? -4.458 9.316 -2.652 1.00 98.12 107 LEU A N 1
ATOM 826 C CA . LEU A 1 107 ? -3.379 8.361 -2.394 1.00 98.12 107 LEU A CA 1
ATOM 827 C C . LEU A 1 107 ? -3.319 7.278 -3.471 1.00 98.12 107 LEU A C 1
ATOM 829 O O . LEU A 1 107 ? -2.237 7.012 -3.988 1.00 98.12 107 LEU A O 1
ATOM 833 N N . VAL A 1 108 ? -4.466 6.712 -3.848 1.00 98.06 108 VAL A N 1
ATOM 834 C CA . VAL A 1 108 ? -4.549 5.657 -4.862 1.00 98.06 108 VAL A CA 1
ATOM 835 C C . VAL A 1 108 ? -4.112 6.167 -6.239 1.00 98.06 108 VAL A C 1
ATOM 837 O O . VAL A 1 108 ? -3.283 5.530 -6.877 1.00 98.06 108 VAL A O 1
ATOM 840 N N . GLU A 1 109 ? -4.561 7.350 -6.669 1.00 98.19 109 GLU A N 1
ATOM 841 C CA . GLU A 1 109 ? -4.128 7.956 -7.942 1.00 98.19 109 GLU A CA 1
ATOM 842 C C . GLU A 1 109 ? -2.623 8.264 -7.966 1.00 98.19 109 GLU A C 1
ATOM 844 O O . GLU A 1 109 ? -1.972 8.211 -9.011 1.00 98.19 109 GLU A O 1
ATOM 849 N N . ARG A 1 110 ? -2.037 8.638 -6.821 1.00 98.62 110 ARG A N 1
ATOM 850 C CA . ARG A 1 110 ? -0.584 8.830 -6.724 1.00 98.62 110 ARG A CA 1
ATOM 851 C C . ARG A 1 110 ? 0.153 7.491 -6.787 1.00 98.62 110 ARG A C 1
ATOM 853 O O . ARG A 1 110 ? 1.123 7.402 -7.533 1.00 98.62 110 ARG A O 1
ATOM 860 N N . GLY A 1 111 ? -0.339 6.480 -6.074 1.00 98.50 111 GLY A N 1
ATOM 861 C CA . GLY A 1 111 ? 0.238 5.139 -6.065 1.00 98.50 111 GLY A CA 1
ATOM 862 C C . GLY A 1 111 ? 0.226 4.504 -7.452 1.00 98.50 111 GLY A C 1
ATOM 863 O O . GLY A 1 111 ? 1.272 4.073 -7.924 1.00 98.50 111 GLY A O 1
ATOM 864 N N . ALA A 1 112 ? -0.915 4.550 -8.145 1.00 98.38 112 ALA A N 1
ATOM 865 C CA . ALA A 1 112 ? -1.065 4.034 -9.505 1.00 98.38 112 ALA A CA 1
ATOM 866 C C . ALA A 1 112 ? -0.079 4.691 -10.484 1.00 98.38 112 ALA A C 1
ATOM 868 O O . ALA A 1 112 ? 0.661 4.001 -11.176 1.00 98.38 112 ALA A O 1
ATOM 869 N N . ARG A 1 113 ? 0.029 6.028 -10.468 1.00 98.62 113 ARG A N 1
ATOM 870 C CA . ARG A 1 113 ? 1.011 6.750 -11.300 1.00 98.62 113 ARG A CA 1
ATOM 871 C C . ARG A 1 113 ? 2.463 6.394 -10.984 1.00 98.62 113 ARG A C 1
ATOM 873 O O . ARG A 1 113 ? 3.306 6.491 -11.866 1.00 98.62 113 ARG A O 1
ATOM 880 N N . SER A 1 114 ? 2.762 6.046 -9.735 1.00 98.38 114 SER A N 1
ATOM 881 C CA . SER A 1 114 ? 4.112 5.683 -9.296 1.00 98.38 114 SER A CA 1
ATOM 882 C C . SER A 1 114 ? 4.509 4.283 -9.777 1.00 98.38 114 SER A C 1
ATOM 884 O O . SER A 1 114 ? 5.667 4.076 -10.130 1.00 98.38 114 SER A O 1
ATOM 886 N N . ILE A 1 115 ? 3.552 3.347 -9.860 1.00 98.56 115 ILE A N 1
ATOM 887 C CA . ILE A 1 115 ? 3.809 1.977 -10.332 1.00 98.56 115 ILE A CA 1
ATOM 888 C C . ILE A 1 115 ? 3.684 1.808 -11.853 1.00 98.56 115 ILE A C 1
ATOM 890 O O . ILE A 1 115 ? 4.287 0.890 -12.397 1.00 98.56 115 ILE A O 1
ATOM 894 N N . GLU A 1 116 ? 2.952 2.684 -12.548 1.00 98.38 116 GLU A N 1
ATOM 895 C CA . GLU A 1 116 ? 2.719 2.602 -14.001 1.00 98.38 116 GLU A CA 1
ATOM 896 C C . GLU A 1 116 ? 3.999 2.410 -14.847 1.00 98.38 116 GLU A C 1
ATOM 898 O O . GLU A 1 116 ? 3.982 1.573 -15.748 1.00 98.38 116 GLU A O 1
ATOM 903 N N . PRO A 1 117 ? 5.144 3.070 -14.561 1.00 98.50 117 PRO A N 1
ATOM 904 C CA . PRO A 1 117 ? 6.374 2.862 -15.333 1.00 98.50 117 PRO A CA 1
ATOM 905 C C . PRO A 1 117 ? 6.929 1.428 -15.299 1.00 98.50 117 PRO A C 1
ATOM 907 O O . PRO A 1 117 ? 7.775 1.085 -16.119 1.00 98.50 117 PRO A O 1
ATOM 910 N N . TYR A 1 118 ? 6.477 0.594 -14.359 1.00 97.94 118 TYR A N 1
ATOM 911 C CA . TYR A 1 118 ? 6.909 -0.797 -14.209 1.00 97.94 118 TYR A CA 1
ATOM 912 C C . TYR A 1 118 ? 6.015 -1.790 -14.968 1.00 97.94 118 TYR A C 1
ATOM 914 O O . TYR A 1 118 ? 6.254 -2.993 -14.893 1.00 97.94 118 TYR A O 1
ATOM 922 N N . ARG A 1 119 ? 4.985 -1.322 -15.688 1.00 97.31 119 ARG A N 1
ATOM 923 C CA . ARG A 1 119 ? 3.948 -2.166 -16.307 1.00 97.31 119 ARG A CA 1
ATOM 924 C C . ARG A 1 119 ? 4.492 -3.229 -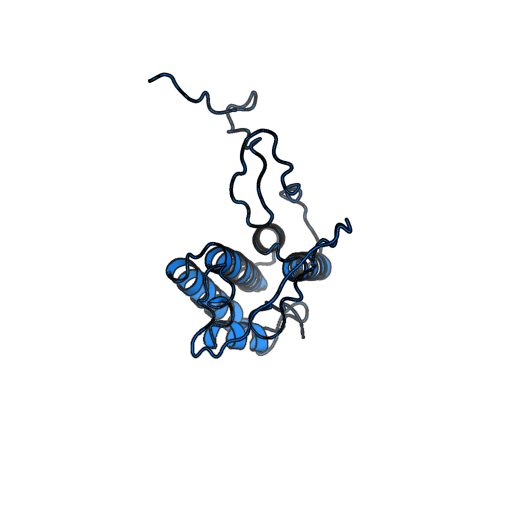17.264 1.00 97.31 119 ARG A C 1
ATOM 926 O O . ARG A 1 119 ? 4.031 -4.364 -17.213 1.00 97.31 119 ARG A O 1
ATOM 933 N N . ASP A 1 120 ? 5.473 -2.879 -18.093 1.00 96.56 120 ASP A N 1
ATOM 934 C CA . ASP A 1 120 ? 6.006 -3.779 -19.128 1.00 96.56 120 ASP A CA 1
ATOM 935 C C . ASP A 1 120 ? 6.994 -4.822 -18.580 1.00 96.56 120 ASP A C 1
ATOM 937 O O . ASP A 1 120 ? 7.208 -5.871 -19.189 1.00 96.56 120 ASP A O 1
ATOM 941 N N . ALA A 1 121 ? 7.610 -4.540 -17.431 1.00 95.88 121 ALA A N 1
ATOM 942 C CA . ALA A 1 121 ? 8.600 -5.404 -16.794 1.00 95.88 121 ALA A CA 1
ATOM 943 C C . ALA 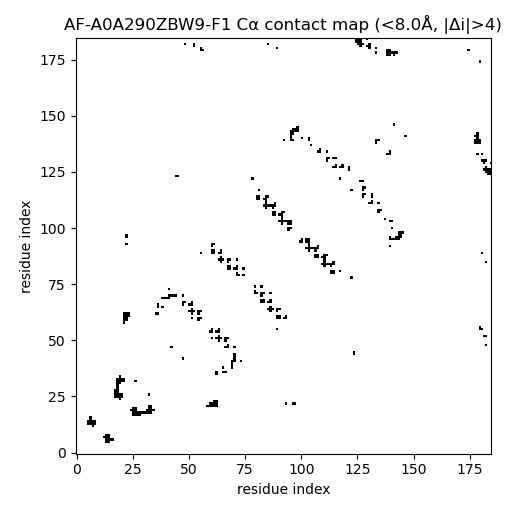A 1 121 ? 8.488 -5.310 -15.262 1.00 95.88 121 ALA A C 1
ATOM 945 O O . ALA A 1 121 ? 9.371 -4.738 -14.615 1.00 95.88 121 ALA A O 1
ATOM 946 N N . PRO A 1 122 ? 7.405 -5.840 -14.665 1.00 94.50 122 PRO A N 1
ATOM 947 C CA . PRO A 1 122 ? 7.139 -5.663 -13.247 1.00 94.50 122 PRO A CA 1
ATOM 948 C C . PRO A 1 122 ? 8.133 -6.462 -12.389 1.00 94.50 122 PRO A C 1
ATOM 950 O O . PRO A 1 122 ? 8.186 -7.696 -12.486 1.00 94.50 122 PRO A O 1
ATOM 953 N N . PRO A 1 123 ? 8.900 -5.801 -11.502 1.00 95.44 123 PRO A N 1
ATOM 954 C CA . PRO A 1 123 ? 9.746 -6.490 -10.539 1.00 95.44 123 PRO A CA 1
ATOM 955 C C . PRO A 1 123 ? 8.920 -7.416 -9.647 1.00 95.44 123 PRO A C 1
ATOM 957 O O . PRO A 1 123 ? 7.772 -7.122 -9.306 1.00 95.44 123 PRO A O 1
ATOM 960 N N . HIS A 1 124 ? 9.522 -8.534 -9.239 1.00 96.06 124 HIS A N 1
ATOM 961 C CA . HIS A 1 124 ? 8.947 -9.450 -8.248 1.00 96.06 124 HIS A CA 1
ATOM 962 C C . HIS A 1 124 ? 7.543 -9.963 -8.606 1.00 96.06 124 HIS A C 1
ATOM 964 O O . HIS A 1 124 ? 6.758 -10.252 -7.706 1.00 96.06 124 HIS A O 1
ATOM 970 N N . GLY A 1 125 ? 7.187 -10.044 -9.892 1.00 95.31 125 GLY A N 1
ATOM 971 C CA . GLY A 1 125 ? 5.886 -10.559 -10.338 1.00 95.31 125 GLY A CA 1
ATOM 972 C C . GLY A 1 125 ? 4.680 -9.745 -9.859 1.00 95.31 125 GLY A C 1
ATOM 973 O O . GLY A 1 125 ? 3.602 -10.310 -9.687 1.00 95.31 125 GLY A O 1
ATOM 974 N N . VAL A 1 126 ? 4.862 -8.450 -9.578 1.00 97.88 126 VAL A N 1
ATOM 975 C CA . VAL A 1 126 ? 3.767 -7.546 -9.200 1.00 97.88 126 VAL A CA 1
ATOM 976 C C . VAL A 1 126 ? 2.790 -7.383 -10.367 1.00 97.88 126 VAL A C 1
ATOM 978 O O . VAL A 1 126 ? 3.201 -7.123 -11.495 1.00 97.88 126 VAL A O 1
ATOM 981 N N . ASP A 1 127 ? 1.488 -7.476 -10.098 1.00 97.62 127 ASP A N 1
ATOM 982 C CA . ASP A 1 127 ? 0.447 -7.241 -11.107 1.00 97.62 127 ASP A CA 1
ATOM 983 C C . ASP A 1 127 ? 0.186 -5.739 -11.284 1.00 97.62 127 ASP A C 1
ATOM 985 O O . ASP A 1 127 ? -0.836 -5.195 -10.866 1.00 97.62 127 ASP A O 1
ATOM 989 N N . VAL A 1 128 ? 1.156 -5.032 -11.870 1.00 98.19 128 VAL A N 1
ATOM 990 C CA . VAL A 1 128 ? 1.062 -3.578 -12.081 1.00 98.19 128 VAL A CA 1
ATOM 991 C C . VAL A 1 128 ? -0.173 -3.227 -12.908 1.00 98.19 128 VAL A C 1
ATOM 993 O O . VAL A 1 128 ? -0.886 -2.283 -12.569 1.00 98.19 128 VAL A O 1
ATOM 996 N N . ALA A 1 129 ? -0.457 -4.004 -13.957 1.00 97.44 129 ALA A N 1
ATOM 997 C CA . ALA A 1 129 ? -1.609 -3.768 -14.814 1.00 97.44 129 ALA A CA 1
ATOM 998 C C . ALA A 1 129 ? -2.919 -3.868 -14.022 1.00 97.44 129 ALA A C 1
ATOM 1000 O O . ALA A 1 129 ? -3.697 -2.917 -14.052 1.00 97.44 129 ALA A O 1
ATOM 1001 N N . GLY A 1 130 ? -3.128 -4.951 -13.266 1.00 96.38 130 GLY A N 1
ATOM 1002 C CA . GLY A 1 130 ? -4.325 -5.141 -12.449 1.00 96.38 130 GLY A CA 1
ATOM 1003 C C . GLY A 1 130 ? -4.472 -4.117 -11.323 1.00 96.38 130 GLY A C 1
ATOM 1004 O O . GLY A 1 130 ? -5.591 -3.694 -11.021 1.00 96.38 130 GLY A O 1
ATOM 1005 N N . LEU A 1 131 ? -3.363 -3.659 -10.734 1.00 97.50 131 LEU A N 1
ATOM 1006 C CA . LEU A 1 131 ? -3.355 -2.621 -9.697 1.00 97.50 131 LEU A CA 1
ATOM 1007 C C . LEU A 1 131 ? -3.769 -1.243 -10.233 1.00 97.50 131 LEU A C 1
ATOM 1009 O O . LEU A 1 131 ? -4.539 -0.533 -9.579 1.00 97.50 131 LEU A O 1
ATOM 1013 N N . VAL A 1 132 ? -3.280 -0.863 -11.414 1.00 97.38 132 VAL A N 1
ATOM 1014 C CA . VAL A 1 132 ? -3.655 0.394 -12.085 1.00 97.38 132 VAL A CA 1
ATOM 1015 C C . VAL A 1 132 ? -5.128 0.354 -12.473 1.00 97.38 132 VAL A C 1
ATOM 1017 O O . VAL A 1 132 ? -5.897 1.244 -12.119 1.00 97.38 132 VAL A O 1
ATOM 1020 N N . ASP A 1 133 ? -5.551 -0.747 -13.073 1.00 96.06 133 ASP A N 1
ATOM 1021 C CA . ASP A 1 133 ? -6.940 -1.039 -13.399 1.00 96.06 133 ASP A CA 1
ATOM 1022 C C . ASP A 1 133 ? -7.875 -0.960 -12.175 1.00 96.06 133 ASP A C 1
ATOM 1024 O O . ASP A 1 133 ? -8.969 -0.390 -12.226 1.00 96.06 133 ASP A O 1
ATOM 1028 N N . TRP A 1 134 ? -7.452 -1.528 -11.042 1.00 94.94 134 TRP A N 1
ATOM 1029 C CA . TRP A 1 134 ? -8.174 -1.457 -9.770 1.00 94.94 134 TRP A CA 1
ATOM 1030 C C . TRP A 1 134 ? -8.309 -0.014 -9.268 1.00 94.94 134 TRP A C 1
ATOM 1032 O O . TRP A 1 134 ? -9.380 0.379 -8.787 1.00 94.94 134 TRP A O 1
ATOM 1042 N N . ALA A 1 135 ? -7.244 0.778 -9.405 1.00 95.44 135 ALA A N 1
ATOM 1043 C CA . ALA A 1 135 ? -7.216 2.179 -9.011 1.00 95.44 135 ALA A CA 1
ATOM 1044 C C . ALA A 1 135 ? -8.163 3.032 -9.869 1.00 95.44 135 ALA A C 1
ATOM 1046 O O . ALA A 1 135 ? -8.937 3.824 -9.326 1.00 95.44 135 ALA A O 1
ATOM 1047 N N . GLU A 1 136 ? -8.142 2.839 -11.187 1.00 94.56 136 GLU A N 1
ATOM 1048 C CA . GLU A 1 136 ? -8.960 3.584 -12.150 1.00 94.56 136 GLU A CA 1
ATOM 1049 C C . GLU A 1 136 ? -10.451 3.274 -12.016 1.00 94.56 136 GLU A C 1
ATOM 1051 O O . GLU A 1 136 ? -11.280 4.185 -12.036 1.00 94.56 136 GLU A O 1
ATOM 1056 N N . ARG A 1 137 ? -10.805 2.002 -11.792 1.00 93.19 137 ARG A N 1
ATOM 1057 C CA . ARG A 1 137 ? -12.199 1.592 -11.554 1.00 93.19 137 ARG A CA 1
ATOM 1058 C C . ARG A 1 137 ? -12.764 2.088 -10.222 1.00 93.19 137 ARG A C 1
ATOM 1060 O O . ARG A 1 137 ? -13.963 1.955 -9.987 1.00 93.19 137 ARG A O 1
ATOM 1067 N N . GLY A 1 138 ? -11.929 2.627 -9.331 1.00 90.25 138 GLY A N 1
ATOM 1068 C CA . GLY A 1 138 ? -12.372 3.133 -8.033 1.00 90.25 138 GLY A CA 1
ATOM 1069 C C . GLY A 1 138 ? -12.896 2.042 -7.096 1.00 90.25 138 GLY A C 1
ATOM 1070 O O . GLY A 1 138 ? -13.680 2.344 -6.198 1.00 90.25 138 GLY A O 1
ATOM 1071 N N . ALA A 1 139 ? -12.470 0.785 -7.279 1.00 82.56 139 ALA A N 1
ATOM 1072 C CA . ALA A 1 139 ? -13.021 -0.379 -6.573 1.00 82.56 139 ALA A CA 1
ATOM 1073 C C . ALA A 1 139 ? -12.900 -0.290 -5.035 1.00 82.56 139 ALA A C 1
ATOM 1075 O O . ALA A 1 139 ? -13.639 -0.951 -4.315 1.00 82.56 139 ALA A O 1
ATOM 1076 N N . TYR A 1 140 ? -12.002 0.556 -4.522 1.00 85.31 140 TYR A N 1
ATOM 1077 C CA . TYR A 1 140 ? -11.818 0.831 -3.095 1.00 85.31 140 TYR A CA 1
ATOM 1078 C C . TYR A 1 140 ? -12.899 1.728 -2.475 1.00 85.31 140 TYR A C 1
ATOM 1080 O O . TYR A 1 140 ? -13.042 1.736 -1.256 1.00 85.31 140 TYR A O 1
ATOM 1088 N N . LEU A 1 141 ? -13.650 2.507 -3.261 1.00 84.19 141 LEU A N 1
ATOM 1089 C CA . LEU A 1 141 ? -14.604 3.490 -2.725 1.00 84.19 141 LEU A CA 1
ATOM 1090 C C . LEU A 1 141 ? -15.875 2.853 -2.141 1.00 84.19 141 LEU A C 1
ATOM 1092 O O . LEU A 1 141 ? -16.492 3.460 -1.273 1.00 84.19 141 LEU A O 1
ATOM 1096 N N . GLY A 1 142 ? -16.231 1.634 -2.561 1.00 69.25 142 GLY A N 1
ATOM 1097 C CA . GLY A 1 142 ? -17.351 0.862 -2.000 1.00 69.25 142 GLY A CA 1
ATOM 1098 C C . GLY A 1 142 ? -17.010 0.079 -0.728 1.00 69.25 142 GLY A C 1
ATOM 1099 O O . GLY A 1 142 ? -17.838 -0.675 -0.237 1.00 69.25 142 GLY A O 1
ATOM 1100 N N . ALA A 1 143 ? -15.789 0.217 -0.203 1.00 63.81 143 ALA A N 1
ATOM 1101 C CA . ALA A 1 143 ? -15.307 -0.611 0.900 1.00 63.81 143 ALA A CA 1
ATOM 1102 C C . ALA A 1 143 ? -15.572 -0.007 2.304 1.00 63.81 143 ALA A C 1
ATOM 1104 O O . ALA A 1 143 ? -15.277 -0.635 3.317 1.00 63.81 143 ALA A O 1
ATOM 1105 N N . GLY A 1 144 ? -16.105 1.218 2.397 1.00 54.94 144 GLY A N 1
ATOM 1106 C CA . GLY A 1 144 ? -16.403 1.873 3.679 1.00 54.94 144 GLY A CA 1
ATOM 1107 C C . GLY A 1 144 ? -17.674 1.342 4.373 1.00 54.94 144 GLY A C 1
ATOM 1108 O O . GLY A 1 144 ? -18.549 0.800 3.703 1.00 54.94 144 GLY A O 1
ATOM 1109 N N . PRO A 1 145 ? -17.824 1.540 5.701 1.00 48.41 145 PRO A N 1
ATOM 1110 C CA . PRO A 1 145 ? -18.972 1.051 6.477 1.00 48.41 145 PRO A CA 1
ATOM 1111 C C . PRO A 1 145 ? -20.315 1.750 6.185 1.00 48.41 145 PRO A C 1
ATOM 1113 O O . PRO A 1 145 ? -21.318 1.374 6.775 1.00 48.41 145 PRO A O 1
ATOM 1116 N N . ASP A 1 146 ? -20.359 2.716 5.264 1.00 43.59 146 ASP A N 1
ATOM 1117 C CA . ASP A 1 146 ? -21.582 3.401 4.842 1.00 43.59 146 ASP A CA 1
ATOM 1118 C C . ASP A 1 146 ? -21.694 3.375 3.314 1.00 43.59 146 ASP A C 1
ATOM 1120 O O . ASP A 1 146 ? -21.450 4.367 2.625 1.00 43.59 146 ASP A O 1
ATOM 1124 N N . THR A 1 147 ? -22.076 2.220 2.777 1.00 40.38 147 THR A N 1
ATOM 1125 C CA . THR A 1 147 ? -22.791 2.189 1.499 1.00 40.38 147 THR A CA 1
ATOM 1126 C C . THR A 1 147 ? -24.255 1.976 1.868 1.00 40.38 147 THR A C 1
ATOM 1128 O O . THR A 1 147 ? -24.557 0.928 2.440 1.00 40.38 147 THR A O 1
ATOM 1131 N N . PRO A 1 148 ? -25.173 2.936 1.643 1.00 35.56 148 PRO A N 1
ATOM 1132 C CA . PRO A 1 148 ? -26.581 2.664 1.860 1.00 35.56 148 PRO A CA 1
ATOM 1133 C C . PRO A 1 148 ? -26.998 1.574 0.873 1.00 35.56 148 PRO A C 1
ATOM 1135 O O . PRO A 1 148 ? -27.103 1.810 -0.333 1.00 35.56 148 PRO A O 1
ATOM 1138 N N . GLU A 1 149 ? -27.221 0.373 1.406 1.00 36.53 149 GLU A N 1
ATOM 1139 C CA . GLU A 1 149 ? -28.078 -0.639 0.804 1.00 36.53 149 GLU A CA 1
ATOM 1140 C C . GLU A 1 149 ? -29.334 0.099 0.332 1.00 36.53 149 GLU A C 1
ATOM 1142 O O . GLU A 1 149 ? -30.052 0.707 1.131 1.00 36.53 149 GLU A O 1
ATOM 1147 N N . THR A 1 150 ? -29.558 0.138 -0.981 1.00 35.47 150 THR A N 1
ATOM 1148 C CA . THR A 1 150 ? -30.763 0.736 -1.557 1.00 35.47 150 THR A CA 1
ATOM 1149 C C . THR A 1 150 ? -31.939 -0.168 -1.198 1.00 35.47 150 THR A C 1
ATOM 1151 O O . THR A 1 150 ? -32.349 -1.033 -1.964 1.00 35.47 150 THR A O 1
ATOM 1154 N N . GLY A 1 151 ? -32.437 -0.005 0.023 1.00 34.94 151 GLY A N 1
ATOM 1155 C CA . GLY A 1 151 ? -33.628 -0.647 0.538 1.00 34.94 151 GLY A CA 1
ATOM 1156 C C . GLY A 1 151 ? -34.849 0.219 0.266 1.00 34.94 151 GLY A C 1
ATOM 1157 O O . GLY A 1 151 ? -34.910 1.373 0.685 1.00 34.94 151 GLY A O 1
ATOM 1158 N N . GLY A 1 152 ? -35.845 -0.369 -0.396 1.00 28.81 152 GLY A N 1
ATOM 1159 C CA . GLY A 1 152 ? -37.230 0.065 -0.259 1.00 28.81 152 GLY A CA 1
ATOM 1160 C C . GLY A 1 152 ? -38.066 -0.104 -1.517 1.00 28.81 152 GLY A C 1
ATOM 1161 O O . GLY A 1 152 ? -38.120 0.820 -2.324 1.00 28.81 152 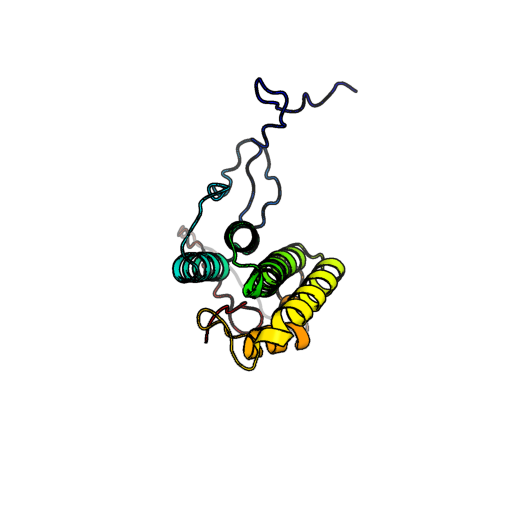GLY A O 1
ATOM 1162 N N . ARG A 1 153 ? -38.791 -1.232 -1.613 1.00 32.34 153 ARG A N 1
ATOM 1163 C CA . ARG A 1 153 ? -40.270 -1.246 -1.561 1.00 32.34 153 ARG A CA 1
ATOM 1164 C C . ARG A 1 153 ? -40.752 -2.508 -0.838 1.00 32.34 153 ARG A C 1
ATOM 1166 O O . ARG A 1 153 ? -40.379 -3.618 -1.200 1.00 32.34 153 ARG A O 1
ATOM 1173 N N . GLU A 1 154 ? -41.539 -2.278 0.206 1.00 33.41 154 GLU A N 1
ATOM 1174 C CA . GLU A 1 154 ? -42.151 -3.241 1.124 1.00 33.41 154 GLU A CA 1
ATOM 1175 C C . GLU A 1 154 ? -43.236 -4.117 0.474 1.00 33.41 154 GLU A C 1
ATOM 1177 O O . GLU A 1 154 ? -43.914 -3.673 -0.452 1.00 33.41 154 GLU A O 1
ATOM 1182 N N . SER A 1 155 ? -43.487 -5.297 1.062 1.00 30.97 155 SER A N 1
ATOM 1183 C CA . SER A 1 155 ? -44.852 -5.742 1.394 1.00 30.97 155 SER A CA 1
ATOM 1184 C C . SER A 1 155 ? -44.841 -6.845 2.477 1.00 30.97 155 SER A C 1
ATOM 1186 O O . SER A 1 155 ? -44.293 -7.920 2.266 1.00 30.97 155 SER A O 1
ATOM 1188 N N . THR A 1 156 ? -45.433 -6.503 3.629 1.00 35.25 156 THR A N 1
ATOM 1189 C CA . THR A 1 156 ? -46.140 -7.251 4.708 1.00 35.25 156 THR A CA 1
ATOM 1190 C C . THR A 1 156 ? -46.114 -8.801 4.668 1.00 35.25 156 THR A C 1
ATOM 1192 O O . THR A 1 156 ? -46.343 -9.387 3.618 1.00 35.25 156 THR A O 1
ATOM 1195 N N . VAL A 1 157 ? -45.883 -9.532 5.778 1.00 32.25 157 VAL A N 1
ATOM 1196 C CA . VAL A 1 157 ? -46.895 -9.969 6.784 1.00 32.25 157 VAL A CA 1
ATOM 1197 C C . VAL A 1 157 ? -46.235 -10.497 8.086 1.00 32.25 157 VAL A C 1
ATOM 1199 O O . VAL A 1 157 ? -45.155 -11.076 8.066 1.00 32.25 157 VAL A O 1
ATOM 1202 N N . LEU A 1 158 ? -46.947 -10.282 9.206 1.00 38.66 158 LEU A N 1
ATOM 1203 C CA . LEU A 1 158 ? -46.714 -10.694 10.601 1.00 38.66 158 LEU A CA 1
ATOM 1204 C C . LEU A 1 158 ? -46.353 -12.178 10.843 1.00 38.66 158 LEU A C 1
ATOM 1206 O O . LEU A 1 158 ? -47.016 -13.055 10.297 1.00 38.66 158 LEU A O 1
ATOM 1210 N N . ALA A 1 159 ? -45.464 -12.443 11.817 1.00 30.86 159 ALA A N 1
ATOM 1211 C CA . ALA A 1 159 ? -45.780 -13.045 13.136 1.00 30.86 159 ALA A CA 1
ATOM 1212 C C . ALA A 1 159 ? -44.515 -13.575 13.862 1.00 30.86 159 ALA A C 1
ATOM 1214 O O . ALA A 1 159 ? -43.646 -14.186 13.251 1.00 30.86 159 ALA A O 1
ATOM 1215 N N . ALA A 1 160 ? -44.446 -13.371 15.182 1.00 32.47 160 ALA A N 1
ATOM 1216 C CA . ALA A 1 160 ? -43.521 -14.015 16.136 1.00 32.47 160 ALA A CA 1
ATOM 1217 C C . ALA A 1 160 ? -44.325 -15.054 16.981 1.00 32.47 160 ALA A C 1
ATOM 1219 O O . ALA A 1 160 ? -45.558 -14.972 16.910 1.00 32.47 160 ALA A O 1
ATOM 1220 N N . PRO A 1 161 ? -43.740 -15.984 17.790 1.00 47.12 161 PRO A N 1
ATOM 1221 C CA . PRO A 1 161 ? -42.627 -15.725 18.721 1.00 47.12 161 PRO A CA 1
ATOM 1222 C C . PRO A 1 161 ? -41.543 -16.824 18.928 1.00 47.12 161 PRO A C 1
ATOM 1224 O O . PRO A 1 161 ? -41.744 -18.003 18.670 1.00 47.12 161 PRO A O 1
ATOM 1227 N N . GLU A 1 162 ? -40.409 -16.339 19.459 1.00 32.16 162 GLU A N 1
ATOM 1228 C CA . GLU A 1 162 ? -39.403 -16.905 20.391 1.00 32.16 162 GLU A CA 1
ATOM 1229 C C . GLU A 1 162 ? -38.845 -18.339 20.245 1.00 32.16 162 GLU A C 1
ATOM 1231 O O . GLU A 1 162 ? -39.581 -19.317 20.320 1.00 32.16 162 GLU A O 1
ATOM 1236 N N . ARG A 1 163 ? -37.496 -18.458 20.259 1.00 34.94 163 ARG A N 1
ATOM 1237 C CA . ARG A 1 163 ? -36.702 -19.184 21.288 1.00 34.94 163 ARG A CA 1
ATOM 1238 C C . ARG A 1 163 ? -35.176 -19.093 21.072 1.00 34.94 163 ARG A C 1
ATOM 1240 O O . ARG A 1 163 ? -34.670 -19.198 19.965 1.00 34.94 163 ARG A O 1
ATOM 1247 N N . THR A 1 164 ? -34.495 -18.936 22.209 1.00 37.53 164 THR A N 1
ATOM 1248 C CA . THR A 1 164 ? -33.068 -19.068 22.557 1.00 37.53 164 THR A CA 1
ATOM 1249 C C . THR A 1 164 ? -32.212 -20.038 21.734 1.00 37.53 164 THR A C 1
ATOM 1251 O O . THR A 1 164 ? -32.572 -21.201 21.576 1.00 37.53 164 THR A O 1
ATOM 1254 N N . GLY A 1 165 ? -30.993 -19.598 21.408 1.00 29.27 165 GLY A N 1
ATOM 1255 C CA . GLY A 1 165 ? -29.857 -20.445 21.039 1.00 29.27 165 GLY A CA 1
ATOM 1256 C C . GLY A 1 165 ? -28.605 -19.593 20.854 1.00 29.27 165 GLY A C 1
ATOM 1257 O O . GLY A 1 165 ? -28.560 -18.742 19.975 1.00 29.27 165 GLY A O 1
ATOM 1258 N N . ALA A 1 166 ? -27.638 -19.753 21.752 1.00 39.53 166 ALA A N 1
ATOM 1259 C CA . ALA A 1 166 ? -26.347 -19.092 21.701 1.00 39.53 166 ALA A CA 1
ATOM 1260 C C . ALA A 1 166 ? -25.423 -19.838 20.738 1.00 39.53 166 ALA A C 1
ATOM 1262 O O . ALA A 1 166 ? -25.156 -21.015 20.952 1.00 39.53 166 ALA A O 1
ATOM 1263 N N . GLU A 1 167 ? -24.866 -19.136 19.758 1.00 32.19 167 GLU A N 1
ATOM 1264 C CA . GLU A 1 167 ? -23.680 -19.583 19.036 1.00 32.19 167 GLU A CA 1
ATOM 1265 C C . GLU A 1 167 ? -22.944 -18.373 18.461 1.00 32.19 167 GLU A C 1
ATOM 1267 O O . GLU A 1 167 ? -23.414 -17.647 17.589 1.00 32.19 167 GLU A O 1
ATOM 1272 N N . THR A 1 168 ? -21.777 -18.119 19.046 1.00 37.94 168 THR A N 1
ATOM 1273 C CA . THR A 1 168 ? -20.784 -17.147 18.603 1.00 37.94 168 THR A CA 1
ATOM 1274 C C . THR A 1 168 ? -20.210 -17.586 17.260 1.00 37.94 168 THR A C 1
ATOM 1276 O O . THR A 1 168 ? -19.192 -18.275 17.206 1.00 37.94 168 THR A O 1
ATOM 1279 N N . GLY A 1 169 ? -20.861 -17.179 16.176 1.00 28.98 169 GLY A N 1
ATOM 1280 C CA . GLY A 1 169 ? -20.242 -17.077 14.864 1.00 28.98 169 GLY A CA 1
ATOM 1281 C C . GLY A 1 169 ? -19.615 -15.695 14.741 1.00 28.98 169 GLY A C 1
ATOM 1282 O O . GLY A 1 169 ? -20.326 -14.701 14.629 1.00 28.98 169 GLY A O 1
ATOM 1283 N N . VAL A 1 170 ? -18.283 -15.602 14.780 1.00 37.97 170 VAL A N 1
ATOM 1284 C CA . VAL A 1 170 ? -17.612 -14.437 14.192 1.00 37.97 170 VAL A CA 1
ATOM 1285 C C . VAL A 1 170 ? -17.807 -14.602 12.696 1.00 37.97 170 VAL A C 1
ATOM 1287 O O . VAL A 1 170 ? -17.070 -15.346 12.049 1.00 37.97 170 VAL A O 1
ATOM 1290 N N . ASP A 1 171 ? -18.873 -13.988 12.192 1.00 28.58 171 ASP A N 1
ATOM 1291 C CA . ASP A 1 171 ? -19.201 -13.930 10.778 1.00 28.58 171 ASP A CA 1
ATOM 1292 C C . ASP A 1 171 ? -18.000 -13.319 10.062 1.00 28.58 171 ASP A C 1
ATOM 1294 O O . ASP A 1 171 ? -17.719 -12.117 10.129 1.00 28.58 171 ASP A O 1
ATOM 1298 N N . ARG A 1 172 ? -17.197 -14.195 9.460 1.00 39.03 172 ARG A N 1
ATOM 1299 C CA . ARG A 1 172 ? -16.070 -13.807 8.635 1.00 39.03 172 ARG A CA 1
ATOM 1300 C C . ARG A 1 172 ? -16.698 -13.329 7.339 1.00 39.03 172 ARG A C 1
ATOM 1302 O O . ARG A 1 172 ? -16.815 -14.106 6.397 1.00 39.03 172 ARG A O 1
ATOM 1309 N N . ALA A 1 173 ? -17.159 -12.077 7.351 1.00 34.03 173 ALA A N 1
ATOM 1310 C CA . ALA A 1 173 ? -17.735 -11.412 6.201 1.00 34.03 173 ALA A CA 1
ATOM 1311 C C . ALA A 1 173 ? -16.794 -11.634 5.018 1.00 34.03 173 ALA A C 1
ATOM 1313 O O . ALA A 1 173 ? -15.675 -11.116 4.964 1.00 34.03 173 ALA A O 1
ATOM 1314 N N . VAL A 1 174 ? -17.235 -12.498 4.110 1.00 37.31 174 VAL A N 1
ATOM 1315 C CA . VAL A 1 174 ? -16.609 -12.692 2.818 1.00 37.31 174 VAL A CA 1
ATOM 1316 C C . VAL A 1 174 ? -16.730 -11.340 2.135 1.00 37.31 174 VAL A C 1
ATOM 1318 O O . VAL A 1 174 ? -17.821 -10.944 1.732 1.00 37.31 174 VAL A O 1
ATOM 1321 N N . VAL A 1 175 ? -15.621 -10.601 2.054 1.00 40.53 175 VAL A N 1
ATOM 1322 C CA . VAL A 1 175 ? -15.516 -9.390 1.232 1.00 40.53 175 VAL A CA 1
ATOM 1323 C C . VAL A 1 175 ? -15.561 -9.855 -0.224 1.00 40.53 175 VAL A C 1
ATOM 1325 O O . VAL A 1 175 ? -14.542 -10.060 -0.880 1.00 40.53 175 VAL A O 1
ATOM 1328 N N . GLY A 1 176 ? -16.769 -10.160 -0.687 1.00 34.34 176 GLY A N 1
ATOM 1329 C CA . GLY A 1 176 ? -17.061 -10.609 -2.033 1.00 34.34 176 GLY A CA 1
ATOM 1330 C C . GLY A 1 176 ? -17.293 -9.419 -2.955 1.00 34.34 176 GLY A C 1
ATOM 1331 O O . GLY A 1 176 ? -18.130 -8.566 -2.686 1.00 34.34 176 GLY A O 1
ATOM 1332 N N . GLY A 1 177 ? -16.583 -9.406 -4.082 1.00 42.03 177 GLY A N 1
ATOM 1333 C CA . GLY A 1 177 ? -17.125 -8.888 -5.340 1.00 42.03 177 GLY A CA 1
ATOM 1334 C C . GLY A 1 177 ? -16.499 -7.620 -5.917 1.00 42.03 177 GLY A C 1
ATOM 1335 O O . GLY A 1 177 ? -16.325 -7.558 -7.129 1.00 42.03 177 GLY A O 1
ATOM 1336 N N . ALA A 1 178 ? -16.100 -6.635 -5.112 1.00 45.03 178 ALA A N 1
ATOM 1337 C CA . ALA A 1 178 ? -15.455 -5.421 -5.622 1.00 45.03 178 ALA A CA 1
ATOM 1338 C C . ALA A 1 178 ? -14.622 -4.745 -4.522 1.00 45.03 178 ALA A C 1
ATOM 1340 O O . ALA A 1 178 ? -15.176 -4.288 -3.531 1.00 45.03 178 ALA A O 1
ATOM 1341 N N . GLY A 1 179 ? -13.291 -4.698 -4.680 1.00 58.47 179 GLY A N 1
ATOM 1342 C CA . GLY A 1 179 ? -12.421 -3.880 -3.818 1.00 58.47 179 GLY A CA 1
ATOM 1343 C C . GLY A 1 179 ? -11.179 -4.549 -3.227 1.00 58.47 179 GLY A C 1
ATOM 1344 O O . GLY A 1 179 ? -10.365 -3.845 -2.632 1.00 58.47 179 GLY A O 1
ATOM 1345 N N . VAL A 1 180 ? -10.962 -5.856 -3.417 1.00 77.12 180 VAL A N 1
ATOM 1346 C CA . VAL A 1 180 ? -9.754 -6.521 -2.891 1.00 77.12 180 VAL A CA 1
ATOM 1347 C C . VAL A 1 180 ? -8.523 -6.100 -3.697 1.00 77.12 180 VAL A C 1
ATOM 1349 O O . VAL A 1 180 ? -8.451 -6.334 -4.902 1.00 77.12 180 VAL A O 1
ATOM 1352 N N . LEU A 1 181 ? -7.559 -5.475 -3.022 1.00 87.62 181 LEU A N 1
ATOM 1353 C CA . LEU A 1 181 ? -6.256 -5.135 -3.587 1.00 87.62 181 LEU A CA 1
ATOM 1354 C C . LEU A 1 181 ? -5.414 -6.417 -3.719 1.00 87.62 181 LEU A C 1
ATOM 1356 O O . LEU A 1 181 ? -5.124 -7.077 -2.718 1.00 87.62 181 LEU A O 1
ATOM 1360 N N . ARG A 1 182 ? -5.038 -6.776 -4.950 1.00 95.06 182 ARG A N 1
ATOM 1361 C CA . ARG A 1 182 ? -4.202 -7.943 -5.270 1.00 95.06 182 ARG A CA 1
ATOM 1362 C C . ARG A 1 182 ? -2.848 -7.467 -5.782 1.00 95.06 182 ARG A C 1
ATOM 1364 O O . ARG A 1 182 ? -2.793 -6.760 -6.777 1.00 95.06 182 ARG A O 1
ATOM 1371 N N . LEU A 1 183 ? -1.773 -7.813 -5.077 1.00 94.44 183 LEU A N 1
ATOM 1372 C CA . LEU A 1 183 ? -0.414 -7.364 -5.396 1.00 94.44 183 LEU A CA 1
ATOM 1373 C C . LEU A 1 183 ? 0.240 -8.196 -6.508 1.00 94.44 183 LEU A C 1
ATOM 1375 O O . LEU A 1 183 ? 1.171 -7.720 -7.151 1.00 94.44 183 LEU A O 1
ATOM 1379 N N . ARG A 1 184 ? -0.222 -9.431 -6.717 1.00 93.12 184 ARG A N 1
ATOM 1380 C CA . ARG A 1 184 ? 0.243 -10.365 -7.752 1.00 93.12 184 ARG A CA 1
ATOM 1381 C C . ARG A 1 184 ? -0.961 -11.027 -8.435 1.00 93.12 184 ARG A C 1
ATOM 1383 O O . ARG A 1 184 ? -2.017 -11.131 -7.803 1.00 93.12 184 ARG A O 1
ATOM 1390 N N . GLY A 1 185 ? -0.764 -11.440 -9.689 1.00 76.50 185 GLY A N 1
ATOM 1391 C CA . GLY A 1 185 ? -1.731 -12.168 -10.522 1.00 76.50 185 GLY A CA 1
ATOM 1392 C C . GLY A 1 185 ? -1.677 -13.678 -10.345 1.00 76.50 185 GLY A C 1
ATOM 1393 O O . GLY A 1 185 ? -0.681 -14.174 -9.767 1.00 76.50 185 GLY A O 1
#

Organism: NCBI:txid42197

InterPro domains:
  IPR005500 Protein of unknown function DUF309 [PF03745] (49-107)
  IPR005500 Protein of unknown function DUF309 [PTHR34796] (36-117)
  IPR023203 TTHA0068-like superfamily [SSF140663] (31-138)

Sequence (185 aa):
MEASDRDRDPDGRARNARPRDGLGRPLPYGAVGVERQPEGVVRAPDESLREAQRLLDEGKPFHAHEVLEDAWKSAPEAERELWRGLAQLAVGLTHALRGNGRGARSLVERGARSIEPYRDAPPHGVDVAGLVDWAERGAYLGAGPDTPETGGRESTVLAAPERTGAETGVDRAVVGGAGVLRLRG

pLDDT: mean 76.87, std 24.29, range [28.58, 98.69]

Secondary structure (DSSP, 8-state):
-------B-TTS-B---S-B-TT-PBPPTTS-PPPPPPTT----HHHHHHHHHHHHHTT-HHHHHHHHHHHHHH--GGGHHHHHHHHHHHHHHHHHHTT-HHHHHHHHHHHHHHHGGGTTS-GGGB-HHHHHHHHHTTTTGGGSS-------------------------------SS----SB-

Radius of gyration: 20.35 Å; Cα contacts (8 Å, |Δi|>4): 240; chains: 1; bounding box: 64×42×52 Å

Nearest PDB structures (foldseek):
  4yvo-assembly1_A  TM=5.532E-01  e=1.086E+00  Arabidopsis thaliana
  7t7t-assembly1_A  TM=5.631E-01  e=4.967E+00  Citrus unshiu
  4wng-assembly1_A  TM=4.031E-01  e=4.266E+00  Homo sapiens
  4wne-assembly1_A  TM=3.983E-01  e=6.083E+00  Homo sapiens